Protein AF-A0A1H9E510-F1 (afdb_monomer)

Radius of gyration: 26.42 Å; Cα contacts (8 Å, |Δi|>4): 181; chains: 1; bounding box: 95×32×62 Å

Foldseek 3Di:
DVVVVVVVVVVVVVVVVVVVVVVVVVVVVVVVVVVLLVVCVVQVVVLVVCVVPPDKDKDPDWFDFPDPDPPDDDDPDDADAKDWDKTKIWIADPSATKMKIKIWIWDADADPVRHHPDADPVRHGDIDTDDIDIGDIDGLSPDDSRSVVRCVVCVVVVVVSVVVVVVVVVVVVVVVVVVVVVD

Secondary structure (DSSP, 8-state):
-HHHHHHHHHHHHHHHHHHHHHHHHHHHHHHHHHHHHHHTHHHHHHHHHHTTS---EE-SS-B--------PPPPTTSPPPPEEEEEEEEEEETTEEEEEEEEEEEEE-B-TTS-B--B-TTSPBPEEEEEEEEPPPEEGGGS-HHHHHHHHHHHHHHHHHHHHHHHHHHHHHHHHHHHHHT-

Sequence (183 aa):
MINEMLSYNAHEAQRYDIYGAIAQLEAATTNYNNKFDETNHIFLDVEKSLQKFNIEYWHPQFLSPRFPVERGAMPLYSPPQPYSIVAYQLGYCSGRLMIRKIVSDYDYERDAWGNVVYYWPNNFPCARKIKDDVENPIPVSDSAREIRVMAIENLPWFIDSIRSYVEVHTQTLNFALDSIRNR

Organism: NCBI:txid180197

pLDDT: mean 80.97, std 14.15, range [40.0, 96.75]

Structure (mmCIF, N/CA/C/O backbone):
data_AF-A0A1H9E510-F1
#
_entry.id   AF-A0A1H9E510-F1
#
loop_
_atom_site.group_PDB
_atom_site.id
_atom_site.type_symbol
_atom_site.label_atom_id
_atom_site.label_alt_id
_atom_site.label_comp_id
_atom_site.label_asym_id
_atom_site.label_entity_id
_atom_site.label_seq_id
_atom_site.pdbx_PDB_ins_code
_atom_site.Cartn_x
_atom_site.Cartn_y
_atom_site.Cartn_z
_atom_site.occupancy
_atom_site.B_iso_or_equiv
_atom_site.auth_seq_id
_atom_site.auth_comp_id
_atom_site.auth_asym_id
_atom_site.auth_atom_id
_atom_site.pdbx_PDB_model_num
ATOM 1 N N . MET A 1 1 ? 58.642 -3.871 -29.256 1.00 55.28 1 MET A N 1
ATOM 2 C CA . MET A 1 1 ? 58.790 -4.695 -28.037 1.00 55.28 1 MET A CA 1
ATOM 3 C C . MET A 1 1 ? 58.669 -3.914 -26.725 1.00 55.28 1 MET A C 1
ATOM 5 O O . MET A 1 1 ? 57.858 -4.329 -25.917 1.00 55.28 1 MET A O 1
ATOM 9 N N . ILE A 1 2 ? 59.364 -2.790 -26.480 1.00 53.44 2 ILE A N 1
ATOM 10 C CA . ILE A 1 2 ? 59.228 -2.057 -25.189 1.00 53.44 2 ILE A CA 1
ATOM 11 C C . ILE A 1 2 ? 57.859 -1.350 -25.030 1.00 53.44 2 ILE A C 1
ATOM 13 O O . ILE A 1 2 ? 57.267 -1.390 -23.956 1.00 53.44 2 ILE A O 1
ATOM 17 N N . ASN A 1 3 ? 57.303 -0.774 -26.104 1.00 54.03 3 ASN A N 1
ATOM 18 C CA . ASN A 1 3 ? 56.013 -0.063 -26.047 1.00 54.03 3 ASN A CA 1
ATOM 19 C C . ASN A 1 3 ? 54.792 -0.973 -25.806 1.00 54.03 3 ASN A C 1
ATOM 21 O O . ASN A 1 3 ? 53.821 -0.534 -25.201 1.00 54.03 3 ASN A O 1
ATOM 25 N N . GLU A 1 4 ? 54.839 -2.236 -26.235 1.00 48.66 4 GLU A N 1
ATOM 26 C CA . GLU A 1 4 ? 53.735 -3.192 -26.033 1.00 48.66 4 GLU A CA 1
ATOM 27 C C . GLU A 1 4 ? 53.694 -3.708 -24.590 1.00 48.66 4 GLU A C 1
ATOM 29 O O . GLU A 1 4 ? 52.619 -3.872 -24.025 1.00 48.66 4 GLU A O 1
ATOM 34 N N . MET A 1 5 ? 54.858 -3.877 -23.956 1.00 47.97 5 MET A N 1
ATOM 35 C CA . MET A 1 5 ? 54.965 -4.314 -22.560 1.00 47.97 5 MET A CA 1
ATOM 36 C C . MET A 1 5 ? 54.506 -3.219 -21.579 1.00 47.97 5 MET A C 1
ATOM 38 O O . MET A 1 5 ? 53.858 -3.509 -20.578 1.00 47.97 5 MET A O 1
ATOM 42 N N . LEU A 1 6 ? 54.779 -1.946 -21.894 1.00 51.31 6 LEU A N 1
ATOM 43 C CA . LEU A 1 6 ? 54.286 -0.796 -21.125 1.00 51.31 6 LEU A CA 1
ATOM 44 C C . LEU A 1 6 ? 52.771 -0.592 -21.287 1.00 51.31 6 LEU A C 1
ATOM 46 O O . LEU A 1 6 ? 52.089 -0.292 -20.309 1.00 51.31 6 LEU A O 1
ATOM 50 N N . SER A 1 7 ? 52.237 -0.796 -22.496 1.00 54.97 7 SER A N 1
ATOM 51 C CA . SER A 1 7 ? 50.791 -0.762 -22.757 1.00 54.97 7 SER A CA 1
ATOM 52 C C . SER A 1 7 ? 50.056 -1.898 -22.037 1.00 54.97 7 SER A C 1
ATOM 54 O O . SER A 1 7 ? 49.030 -1.649 -21.406 1.00 54.97 7 SER A O 1
ATOM 56 N N . TYR A 1 8 ? 50.603 -3.116 -22.058 1.00 57.72 8 TYR A N 1
ATOM 57 C CA . TYR A 1 8 ? 50.034 -4.269 -21.360 1.00 57.72 8 TYR A CA 1
ATOM 58 C C . TYR A 1 8 ? 49.969 -4.046 -19.839 1.00 57.72 8 TYR A C 1
ATOM 60 O O . TYR A 1 8 ? 48.902 -4.184 -19.245 1.00 57.72 8 TYR A O 1
ATOM 68 N N . ASN A 1 9 ? 51.063 -3.580 -19.225 1.00 57.91 9 ASN A N 1
ATOM 69 C CA . ASN A 1 9 ? 51.113 -3.299 -17.785 1.00 57.91 9 ASN A CA 1
ATOM 70 C C . ASN A 1 9 ? 50.161 -2.161 -17.359 1.00 57.91 9 ASN A C 1
ATOM 72 O O . ASN A 1 9 ? 49.602 -2.202 -16.264 1.00 57.91 9 ASN A O 1
ATOM 76 N N . ALA A 1 10 ? 49.938 -1.159 -18.218 1.00 59.47 10 ALA A N 1
ATOM 77 C CA . ALA A 1 10 ? 48.984 -0.080 -17.954 1.00 59.47 10 ALA A CA 1
ATOM 78 C C . ALA A 1 10 ? 47.519 -0.555 -18.018 1.00 59.47 10 ALA A C 1
ATOM 80 O O . ALA A 1 10 ? 46.702 -0.151 -17.189 1.00 59.47 10 ALA A O 1
ATOM 81 N N . HIS A 1 11 ? 47.189 -1.446 -18.959 1.00 57.53 11 HIS A N 1
ATOM 82 C CA . HIS A 1 11 ? 45.861 -2.062 -19.046 1.00 57.53 11 HIS A CA 1
ATOM 83 C C . HIS A 1 11 ? 45.576 -3.021 -17.884 1.00 57.53 11 HIS A C 1
ATOM 85 O O . HIS A 1 11 ? 44.437 -3.114 -17.423 1.00 57.53 11 HIS A O 1
ATOM 91 N N . GLU A 1 12 ? 46.598 -3.716 -17.389 1.00 54.94 12 GLU A N 1
ATOM 92 C CA . GLU A 1 12 ? 46.479 -4.615 -16.242 1.00 54.94 12 GLU A CA 1
ATOM 93 C C . GLU A 1 12 ? 46.276 -3.828 -14.937 1.00 54.94 12 GLU A C 1
ATOM 95 O O . GLU A 1 12 ? 45.351 -4.131 -14.184 1.00 54.94 12 GLU A O 1
ATOM 100 N N . ALA A 1 13 ? 47.029 -2.740 -14.726 1.00 60.78 13 ALA A N 1
ATOM 101 C CA . ALA A 1 13 ? 46.840 -1.827 -13.595 1.00 60.78 13 ALA A CA 1
ATOM 102 C C . ALA A 1 13 ? 45.432 -1.195 -13.570 1.00 60.78 13 ALA A C 1
ATOM 104 O O . ALA A 1 13 ? 44.759 -1.237 -12.543 1.00 60.78 13 ALA A O 1
ATOM 105 N N . GLN A 1 14 ? 44.930 -0.713 -14.716 1.00 62.38 14 GLN A N 1
ATOM 106 C CA . GLN A 1 14 ? 43.558 -0.191 -14.821 1.00 62.38 14 GLN A CA 1
ATOM 107 C C . GLN A 1 14 ? 42.491 -1.254 -14.529 1.00 62.38 14 GLN A C 1
ATOM 109 O O . GLN A 1 14 ? 41.460 -0.948 -13.932 1.00 62.38 14 GLN A O 1
ATOM 114 N N . ARG A 1 15 ? 42.716 -2.513 -14.925 1.00 56.41 15 ARG A N 1
ATOM 115 C CA . ARG A 1 15 ? 41.815 -3.621 -14.576 1.00 56.41 15 ARG A CA 1
ATOM 116 C C . ARG A 1 15 ? 41.770 -3.858 -13.068 1.00 56.41 15 ARG A C 1
ATOM 118 O O . ARG A 1 15 ? 40.676 -4.016 -12.532 1.00 56.41 15 ARG A O 1
ATOM 125 N N . TYR A 1 16 ? 42.918 -3.870 -12.392 1.00 59.97 16 TYR A N 1
ATOM 126 C CA . TYR A 1 16 ? 42.975 -4.017 -10.934 1.00 59.97 16 TYR A CA 1
ATOM 127 C C . TYR A 1 16 ? 42.279 -2.860 -10.205 1.00 59.97 16 TYR A C 1
ATOM 129 O O . TYR A 1 16 ? 41.538 -3.115 -9.255 1.00 59.97 16 TYR A O 1
ATOM 137 N N . ASP 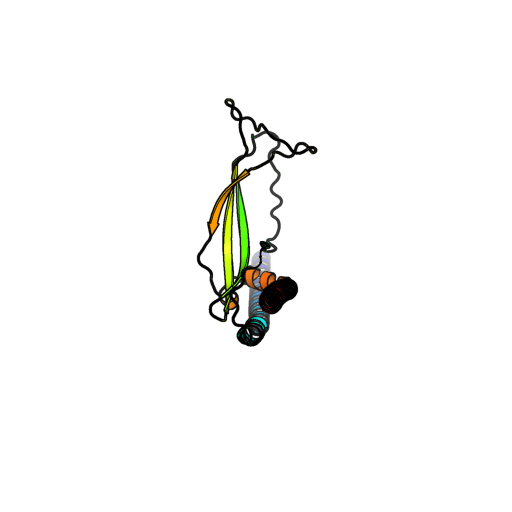A 1 17 ? 42.418 -1.628 -10.697 1.00 69.00 17 ASP A N 1
ATOM 138 C CA . ASP A 1 17 ? 41.716 -0.461 -10.148 1.00 69.00 17 ASP A CA 1
ATOM 139 C C . ASP A 1 17 ? 40.190 -0.567 -10.311 1.00 69.00 17 ASP A C 1
ATOM 141 O O . ASP A 1 17 ? 39.442 -0.247 -9.385 1.00 69.00 17 ASP A O 1
ATOM 145 N N . ILE A 1 18 ? 39.706 -1.086 -11.448 1.00 72.56 18 ILE A N 1
ATOM 146 C CA . ILE A 1 18 ? 38.271 -1.331 -11.673 1.00 72.56 18 ILE A CA 1
ATOM 147 C C . ILE A 1 18 ? 37.745 -2.406 -10.716 1.00 72.56 18 ILE A C 1
ATOM 149 O O . ILE A 1 18 ? 36.702 -2.207 -10.095 1.00 72.56 18 ILE A O 1
ATOM 153 N N . TYR A 1 19 ? 38.455 -3.525 -10.551 1.00 75.75 19 TYR A N 1
ATOM 154 C CA . TYR A 1 19 ? 38.029 -4.575 -9.619 1.00 75.75 19 TYR A CA 1
ATOM 155 C C . TYR A 1 19 ? 38.064 -4.107 -8.159 1.00 75.75 19 TYR A C 1
ATOM 157 O O . TYR A 1 19 ? 37.164 -4.445 -7.390 1.00 75.75 19 TYR A O 1
ATOM 165 N N . GLY A 1 20 ? 39.042 -3.278 -7.784 1.00 74.69 20 GLY A N 1
ATOM 166 C CA . GLY A 1 20 ? 39.088 -2.631 -6.473 1.00 74.69 20 GLY A CA 1
ATOM 167 C C . GLY A 1 20 ? 37.903 -1.688 -6.242 1.00 74.69 20 GLY A C 1
ATOM 168 O O . GLY A 1 20 ? 37.283 -1.730 -5.179 1.00 74.69 20 GLY A O 1
ATOM 169 N N . ALA A 1 21 ? 37.536 -0.888 -7.246 1.00 75.12 21 ALA A N 1
ATOM 170 C CA . ALA A 1 21 ? 36.375 -0.001 -7.184 1.00 75.12 21 ALA A CA 1
ATOM 171 C C . ALA A 1 21 ? 35.047 -0.776 -7.102 1.00 75.12 21 ALA A C 1
ATOM 173 O O . ALA A 1 21 ? 34.173 -0.406 -6.317 1.00 75.12 21 ALA A O 1
ATOM 174 N N . ILE A 1 22 ? 34.905 -1.877 -7.850 1.00 79.31 22 ILE A N 1
ATOM 175 C CA . ILE A 1 22 ? 33.734 -2.766 -7.775 1.00 79.31 22 ILE A CA 1
ATOM 176 C C . ILE A 1 22 ? 33.613 -3.364 -6.370 1.00 79.31 22 ILE A C 1
ATOM 178 O O . ILE A 1 22 ? 32.557 -3.246 -5.757 1.00 79.31 22 ILE A O 1
ATOM 182 N N . ALA A 1 23 ? 34.695 -3.911 -5.812 1.00 80.44 23 ALA A N 1
ATOM 183 C CA . ALA A 1 23 ? 34.676 -4.494 -4.470 1.00 80.44 23 ALA A CA 1
ATOM 184 C C . ALA A 1 23 ? 34.323 -3.459 -3.383 1.00 80.44 23 ALA A C 1
ATOM 186 O O . ALA A 1 23 ? 33.590 -3.761 -2.441 1.00 80.44 23 ALA A O 1
ATOM 187 N N . GLN A 1 24 ? 34.797 -2.214 -3.518 1.00 77.88 24 GLN A N 1
ATOM 188 C CA . GLN A 1 24 ? 34.416 -1.119 -2.618 1.00 77.88 24 GLN A CA 1
ATOM 189 C C . GLN A 1 24 ? 32.935 -0.745 -2.752 1.00 77.88 24 GLN A C 1
ATOM 191 O O . GLN A 1 24 ? 32.274 -0.510 -1.739 1.00 77.88 24 GLN A O 1
ATOM 196 N N . LEU A 1 25 ? 32.396 -0.720 -3.973 1.00 77.38 25 LEU A N 1
ATOM 197 C CA . LEU A 1 25 ? 30.976 -0.467 -4.223 1.00 77.38 25 LEU A CA 1
ATOM 198 C C . LEU A 1 25 ? 30.091 -1.592 -3.681 1.00 77.38 25 LEU A C 1
ATOM 200 O O . LEU A 1 25 ? 29.057 -1.316 -3.072 1.00 77.38 25 LEU A O 1
ATOM 204 N N . GLU A 1 26 ? 30.499 -2.847 -3.839 1.00 79.00 26 GLU A N 1
ATOM 205 C CA . GLU A 1 26 ? 29.804 -4.015 -3.290 1.00 79.00 26 GLU A CA 1
ATOM 206 C C . GLU A 1 26 ? 29.821 -4.008 -1.758 1.00 79.00 26 GLU A C 1
ATOM 208 O O . GLU A 1 26 ? 28.781 -4.208 -1.123 1.00 79.00 26 GLU A O 1
ATOM 213 N N . ALA A 1 27 ? 30.967 -3.698 -1.144 1.00 75.12 27 ALA A N 1
ATOM 214 C CA . ALA A 1 27 ? 31.090 -3.563 0.305 1.00 75.12 27 ALA A CA 1
ATOM 215 C C . ALA A 1 27 ? 30.244 -2.399 0.848 1.00 75.12 27 ALA A C 1
ATOM 217 O O . ALA A 1 27 ? 29.556 -2.551 1.860 1.00 75.12 27 ALA A O 1
ATOM 218 N N . ALA A 1 28 ? 30.240 -1.252 0.161 1.00 71.25 28 ALA A N 1
ATOM 219 C CA . ALA A 1 28 ? 29.395 -0.114 0.510 1.00 71.25 28 ALA A CA 1
ATOM 220 C C . ALA A 1 28 ? 27.903 -0.450 0.366 1.00 71.25 28 ALA A C 1
ATOM 222 O O . ALA A 1 28 ? 27.115 -0.115 1.248 1.00 71.25 28 ALA A O 1
ATOM 223 N N . THR A 1 29 ? 27.524 -1.167 -0.695 1.00 72.69 29 THR A N 1
ATOM 224 C CA . THR A 1 29 ? 26.148 -1.631 -0.930 1.00 72.69 29 THR A CA 1
ATOM 225 C C . THR A 1 29 ? 25.704 -2.612 0.151 1.00 72.69 29 THR A C 1
ATOM 227 O O . THR A 1 29 ? 24.614 -2.471 0.699 1.00 72.69 29 THR A O 1
ATOM 230 N N . THR A 1 30 ? 26.566 -3.559 0.521 1.00 73.94 30 THR A N 1
ATOM 231 C CA . THR A 1 30 ? 26.298 -4.543 1.581 1.00 73.94 30 THR A CA 1
ATOM 232 C C . THR A 1 30 ? 26.130 -3.861 2.938 1.00 73.94 30 THR A C 1
ATOM 234 O O . THR A 1 30 ? 25.156 -4.109 3.640 1.00 73.94 30 THR A O 1
ATOM 237 N N . ASN A 1 31 ? 27.031 -2.941 3.294 1.00 71.75 31 ASN A N 1
ATOM 238 C CA . ASN A 1 31 ? 26.952 -2.196 4.553 1.00 71.75 31 ASN A CA 1
ATOM 239 C C . ASN A 1 31 ? 25.707 -1.292 4.600 1.00 71.75 31 ASN A C 1
ATOM 241 O O . ASN A 1 31 ? 25.016 -1.218 5.615 1.00 71.75 31 ASN A O 1
ATOM 245 N N . TYR A 1 32 ? 25.370 -0.650 3.480 1.00 71.56 32 TYR A N 1
ATOM 246 C CA . TYR A 1 32 ? 24.143 0.130 3.363 1.00 71.56 32 TYR A CA 1
ATOM 247 C C . TYR A 1 32 ? 22.891 -0.745 3.523 1.00 71.56 32 TYR A C 1
ATOM 249 O O . TYR A 1 32 ? 21.982 -0.364 4.257 1.00 71.56 32 TYR A O 1
ATOM 257 N N . ASN A 1 33 ? 22.841 -1.918 2.883 1.00 68.44 33 ASN A N 1
ATOM 258 C CA . ASN A 1 33 ? 21.717 -2.847 3.012 1.00 68.44 33 ASN A CA 1
ATOM 259 C C . ASN A 1 33 ? 21.573 -3.364 4.449 1.00 68.44 33 ASN A C 1
ATOM 261 O O . ASN A 1 33 ? 20.459 -3.379 4.955 1.00 68.44 33 ASN A O 1
ATOM 265 N N . ASN A 1 34 ? 22.675 -3.664 5.144 1.00 71.69 34 ASN A N 1
ATOM 266 C CA . ASN A 1 34 ? 22.636 -4.075 6.551 1.00 71.69 34 ASN A CA 1
ATOM 267 C C . ASN A 1 34 ? 22.051 -2.976 7.457 1.00 71.69 34 ASN A C 1
ATOM 269 O O . ASN A 1 34 ? 21.179 -3.251 8.276 1.00 71.69 34 ASN A O 1
ATOM 273 N N . LYS A 1 35 ? 22.459 -1.713 7.272 1.00 68.62 35 LYS A N 1
ATOM 274 C CA . LYS A 1 35 ? 21.868 -0.567 7.995 1.00 68.62 35 LYS A CA 1
ATOM 275 C C . LYS A 1 35 ? 20.401 -0.331 7.628 1.00 68.62 35 LYS A C 1
ATOM 277 O O . LYS A 1 35 ? 19.595 0.085 8.459 1.00 68.62 35 LYS A O 1
ATOM 282 N N . PHE A 1 36 ? 20.039 -0.575 6.372 1.00 68.31 36 PHE A N 1
ATOM 283 C CA . PHE A 1 36 ? 18.646 -0.519 5.946 1.00 68.31 36 PHE A CA 1
ATOM 284 C C . PHE A 1 36 ? 17.828 -1.640 6.597 1.00 68.31 36 PHE A C 1
ATOM 286 O O . PHE A 1 36 ? 16.697 -1.412 7.016 1.00 68.31 36 PHE A O 1
ATOM 293 N N . ASP A 1 37 ? 18.410 -2.824 6.767 1.00 68.31 37 ASP A N 1
ATOM 294 C CA . ASP A 1 37 ? 17.740 -3.927 7.438 1.00 68.31 37 ASP A CA 1
ATOM 295 C C . ASP A 1 37 ? 17.566 -3.679 8.943 1.00 68.31 37 ASP A C 1
ATOM 297 O O . ASP A 1 37 ? 16.515 -4.017 9.486 1.00 68.31 37 ASP A O 1
ATOM 301 N N . GLU A 1 38 ? 18.495 -2.971 9.594 1.00 66.38 38 GLU A N 1
ATOM 302 C CA . GLU A 1 38 ? 18.282 -2.420 10.944 1.00 66.38 38 GLU A CA 1
ATOM 303 C C . GLU A 1 38 ? 17.106 -1.426 10.976 1.00 66.38 38 GLU A C 1
ATOM 305 O O . GLU A 1 38 ? 16.347 -1.372 11.943 1.00 66.38 38 GLU A O 1
ATOM 310 N N . THR A 1 39 ? 16.884 -0.679 9.891 1.00 67.75 39 THR A N 1
ATOM 311 C CA . THR A 1 39 ? 15.742 0.244 9.784 1.00 67.75 39 THR A CA 1
ATOM 312 C C . THR A 1 39 ? 14.406 -0.509 9.733 1.00 67.75 39 THR A C 1
ATOM 314 O O . THR A 1 39 ? 13.395 0.034 10.175 1.00 67.75 39 THR A O 1
ATOM 317 N N . ASN A 1 40 ? 14.374 -1.784 9.319 1.00 73.62 40 ASN A N 1
ATOM 318 C CA . ASN A 1 40 ? 13.149 -2.598 9.342 1.00 73.62 40 ASN A CA 1
ATOM 319 C C . ASN A 1 40 ? 12.606 -2.851 10.755 1.00 73.62 40 ASN A C 1
ATOM 321 O O . ASN A 1 40 ? 11.441 -3.237 10.888 1.00 73.62 40 ASN A O 1
ATOM 325 N N . HIS A 1 41 ? 13.396 -2.618 11.810 1.00 84.06 41 HIS A N 1
ATOM 326 C CA . HIS A 1 41 ? 12.889 -2.660 13.184 1.00 84.06 41 HIS A CA 1
ATOM 327 C C . HIS A 1 41 ? 11.708 -1.703 13.399 1.00 84.06 41 HIS A C 1
ATOM 329 O O . HIS A 1 41 ? 10.828 -2.008 14.204 1.00 84.06 41 HIS A O 1
ATOM 335 N N . ILE A 1 42 ? 11.607 -0.627 12.605 1.00 88.12 42 ILE A N 1
ATOM 336 C CA . ILE A 1 42 ? 10.458 0.285 12.627 1.00 88.12 42 ILE A CA 1
ATOM 337 C C . ILE A 1 42 ? 9.129 -0.439 12.385 1.00 88.12 42 ILE A C 1
ATOM 339 O O . ILE A 1 42 ? 8.127 -0.116 13.021 1.00 88.12 42 ILE A O 1
ATOM 343 N N . PHE A 1 43 ? 9.106 -1.448 11.507 1.00 91.50 43 PHE A N 1
ATOM 344 C CA . PHE A 1 43 ? 7.887 -2.195 11.221 1.00 91.50 43 PHE A CA 1
ATOM 345 C C . PHE A 1 43 ? 7.454 -3.001 12.440 1.00 91.50 43 PHE A C 1
ATOM 347 O O . PHE A 1 43 ? 6.283 -2.960 12.796 1.00 91.50 43 PHE A O 1
ATOM 354 N N . LEU A 1 44 ? 8.397 -3.649 13.128 1.00 90.56 44 LEU A N 1
ATOM 355 C CA . LEU A 1 44 ? 8.115 -4.407 14.349 1.00 90.56 44 LEU A CA 1
ATOM 356 C C . LEU A 1 44 ? 7.580 -3.505 15.468 1.00 90.56 44 LEU A C 1
ATOM 358 O O . LEU A 1 44 ? 6.664 -3.897 16.191 1.00 90.56 44 LEU A O 1
ATOM 362 N N . ASP A 1 45 ? 8.129 -2.301 15.622 1.00 90.69 45 ASP A N 1
ATOM 363 C CA . ASP A 1 45 ? 7.688 -1.354 16.652 1.00 90.69 45 ASP A CA 1
ATOM 364 C C . ASP A 1 45 ? 6.281 -0.815 16.371 1.00 90.69 45 ASP A C 1
ATOM 366 O O . ASP A 1 45 ? 5.449 -0.711 17.285 1.00 90.69 45 ASP A O 1
ATOM 370 N N . VAL A 1 46 ? 5.979 -0.535 15.100 1.00 91.06 46 VAL A N 1
ATOM 371 C CA . VAL A 1 46 ? 4.629 -0.166 14.662 1.00 91.06 46 VAL A CA 1
ATOM 372 C C . VAL A 1 46 ? 3.665 -1.334 14.853 1.00 91.06 46 VAL A C 1
ATOM 374 O O . VAL A 1 46 ? 2.607 -1.144 15.448 1.00 91.06 46 VAL A O 1
ATOM 377 N N . GLU A 1 47 ? 4.027 -2.543 14.424 1.00 93.31 47 GLU A N 1
ATOM 378 C CA . GLU A 1 47 ? 3.206 -3.748 14.580 1.00 93.31 47 GLU A CA 1
ATOM 379 C C . GLU A 1 47 ? 2.857 -3.997 16.052 1.00 93.31 47 GLU A C 1
ATOM 381 O O . GLU A 1 47 ? 1.679 -4.141 16.376 1.00 93.31 47 GLU A O 1
ATOM 386 N N . LYS A 1 48 ? 3.840 -3.957 16.963 1.00 91.94 48 LYS A N 1
ATOM 387 C CA . LYS A 1 48 ? 3.622 -4.086 18.419 1.00 91.94 48 LYS A CA 1
ATOM 388 C C . LYS A 1 48 ? 2.719 -2.992 18.984 1.00 91.94 48 LYS A C 1
ATOM 390 O O . LYS A 1 48 ? 1.938 -3.239 19.903 1.00 91.94 48 LYS A O 1
ATOM 395 N N . SER A 1 49 ? 2.846 -1.769 18.479 1.00 88.94 49 SER A N 1
ATOM 396 C CA . SER A 1 49 ? 2.014 -0.648 18.921 1.00 88.94 49 SER A CA 1
ATOM 397 C C . SER A 1 49 ? 0.572 -0.809 18.445 1.00 88.94 49 SER A C 1
ATOM 399 O O . SER A 1 49 ? -0.353 -0.602 19.230 1.00 88.94 49 SER A O 1
ATOM 401 N N . LEU A 1 50 ? 0.385 -1.238 17.195 1.00 90.00 50 LEU A N 1
ATOM 402 C CA . LEU A 1 50 ? -0.920 -1.489 16.591 1.00 90.00 50 LEU A CA 1
ATOM 403 C C . LEU A 1 50 ? -1.602 -2.741 17.147 1.00 90.00 50 LEU A C 1
ATOM 405 O O . LEU A 1 50 ? -2.819 -2.732 17.250 1.00 90.00 50 LEU A O 1
ATOM 409 N N . GLN A 1 51 ? -0.860 -3.750 17.619 1.00 89.44 51 GLN A N 1
ATOM 410 C CA . GLN A 1 51 ? -1.423 -4.952 18.265 1.00 89.44 51 GLN A CA 1
ATOM 411 C C . GLN A 1 51 ? -2.284 -4.628 19.495 1.00 89.44 51 GLN A C 1
ATOM 413 O O . GLN A 1 51 ? -3.130 -5.427 19.892 1.00 89.44 51 GLN A O 1
ATOM 418 N N . LYS A 1 52 ? -2.093 -3.451 20.105 1.00 84.94 52 LYS A N 1
ATOM 419 C CA . LYS A 1 52 ? -2.931 -2.962 21.213 1.00 84.94 52 LYS A CA 1
ATOM 420 C C . LYS A 1 52 ? -4.347 -2.595 20.763 1.00 84.94 52 LYS A C 1
ATOM 422 O O . LYS A 1 52 ? -5.247 -2.510 21.594 1.00 84.94 52 LYS A O 1
ATOM 427 N N . PHE A 1 53 ? -4.536 -2.362 19.469 1.00 78.31 53 PHE A N 1
ATOM 428 C CA . PHE A 1 53 ? -5.799 -2.024 18.840 1.00 78.31 53 PHE A CA 1
ATOM 429 C C . PHE A 1 53 ? -6.266 -3.251 18.050 1.00 78.31 53 PHE A C 1
ATOM 431 O O . PHE A 1 53 ? -5.585 -3.709 17.138 1.00 78.31 53 PHE A O 1
ATOM 438 N N . ASN A 1 54 ? -7.425 -3.814 18.396 1.00 81.81 54 ASN A N 1
ATOM 439 C CA . ASN A 1 54 ? -8.007 -4.932 17.649 1.00 81.81 54 ASN A CA 1
ATOM 440 C C . ASN A 1 54 ? -8.598 -4.430 16.320 1.00 81.81 54 ASN A C 1
ATOM 442 O O . ASN A 1 54 ? -9.812 -4.264 16.200 1.00 81.81 54 ASN A O 1
ATOM 446 N N . ILE A 1 55 ? -7.730 -4.095 15.366 1.00 87.12 55 ILE A N 1
ATOM 447 C CA . ILE A 1 55 ? -8.099 -3.484 14.090 1.00 87.12 55 ILE A CA 1
ATOM 448 C C . ILE A 1 55 ? -7.498 -4.254 12.920 1.00 87.12 55 ILE A C 1
ATOM 450 O O . ILE A 1 55 ? -6.355 -4.705 12.965 1.00 87.12 55 ILE A O 1
ATOM 454 N N . GLU A 1 56 ? -8.263 -4.317 11.838 1.00 92.25 56 GLU A N 1
ATOM 455 C CA . GLU A 1 56 ? -7.753 -4.622 10.509 1.00 92.25 56 GLU A CA 1
ATOM 456 C C . GLU A 1 56 ? -8.052 -3.429 9.612 1.00 92.25 56 GLU A C 1
ATOM 458 O O . GLU A 1 56 ? -9.185 -2.944 9.565 1.00 92.25 56 GLU A O 1
ATOM 463 N N . TYR A 1 57 ? -7.028 -2.911 8.942 1.00 93.69 57 TYR A N 1
ATOM 464 C CA . TYR A 1 57 ? -7.146 -1.664 8.201 1.00 93.69 57 TYR A CA 1
ATOM 465 C C . TYR A 1 57 ? -6.290 -1.677 6.943 1.00 93.69 57 TYR A C 1
ATOM 467 O O . TYR A 1 57 ? -5.100 -1.974 6.994 1.00 93.69 57 TYR A O 1
ATOM 475 N N . TRP A 1 58 ? -6.882 -1.289 5.818 1.00 94.50 58 TRP A N 1
ATOM 476 C CA . TRP A 1 58 ? -6.171 -1.042 4.568 1.00 94.50 58 TRP A CA 1
ATOM 477 C C . TRP A 1 58 ? -6.239 0.443 4.250 1.00 94.50 58 TRP A C 1
ATOM 479 O O . TRP A 1 58 ? -7.325 1.021 4.213 1.00 94.50 58 TRP A O 1
ATOM 489 N N . HIS A 1 59 ? -5.086 1.061 3.998 1.00 93.31 59 HIS A N 1
ATOM 490 C CA . HIS A 1 59 ? -5.031 2.473 3.656 1.00 93.31 59 HIS A CA 1
ATOM 491 C C . HIS A 1 59 ? -5.820 2.715 2.363 1.00 93.31 59 HIS A C 1
ATOM 493 O O . HIS A 1 59 ? -5.546 2.049 1.363 1.00 93.31 59 HIS A O 1
ATOM 499 N N . PRO A 1 60 ? -6.768 3.667 2.317 1.00 88.56 60 PRO A N 1
ATOM 500 C CA . PRO A 1 60 ? -7.518 3.946 1.092 1.00 88.56 60 PRO A CA 1
ATOM 501 C C . PRO A 1 60 ? -6.660 4.467 -0.067 1.00 88.56 60 PRO A C 1
ATOM 503 O O . PRO A 1 60 ? -7.092 4.388 -1.212 1.00 88.56 60 PRO A O 1
ATOM 506 N N . GLN A 1 61 ? -5.478 5.024 0.210 1.00 87.69 61 GLN A N 1
ATOM 507 C CA . GLN A 1 61 ? -4.647 5.652 -0.811 1.00 87.69 61 GLN A CA 1
ATOM 508 C C . GLN A 1 61 ? -3.597 4.672 -1.328 1.00 87.69 61 GLN A C 1
ATOM 510 O O . GLN A 1 61 ? -2.910 4.008 -0.550 1.00 87.69 61 GLN A O 1
ATOM 515 N N . PHE A 1 62 ? -3.489 4.584 -2.653 1.00 90.88 62 PHE A N 1
ATOM 516 C CA . PHE A 1 62 ? -2.473 3.767 -3.297 1.00 90.88 62 PHE A CA 1
ATOM 517 C C . PHE A 1 62 ? -1.122 4.477 -3.291 1.00 90.88 62 PHE A C 1
ATOM 519 O O . PHE A 1 62 ? -1.025 5.687 -3.484 1.00 90.88 62 PHE A O 1
ATOM 526 N N . LEU A 1 63 ? -0.075 3.690 -3.093 1.00 91.31 63 LEU A N 1
ATOM 527 C CA . LEU A 1 63 ? 1.311 4.113 -3.038 1.00 91.31 63 LEU A CA 1
ATOM 528 C C . LEU A 1 63 ? 2.028 3.655 -4.311 1.00 91.31 63 LEU A C 1
ATOM 530 O O . LEU A 1 63 ? 1.691 2.626 -4.898 1.00 91.31 63 LEU A O 1
ATOM 534 N N . SER A 1 64 ? 3.022 4.413 -4.758 1.00 87.25 64 SER A N 1
ATOM 535 C CA . SER A 1 64 ? 3.855 4.058 -5.910 1.00 87.25 64 SER A CA 1
ATOM 536 C C . SER A 1 64 ? 5.328 4.204 -5.535 1.00 87.25 64 SER A C 1
ATOM 538 O O . SER A 1 64 ? 5.700 5.257 -5.006 1.00 87.25 64 SER A O 1
ATOM 540 N N . PRO A 1 65 ? 6.179 3.191 -5.782 1.00 80.75 65 PRO A N 1
ATOM 541 C CA . PRO A 1 65 ? 7.594 3.297 -5.477 1.00 80.75 65 PRO A CA 1
ATOM 542 C C . PRO A 1 65 ? 8.218 4.357 -6.376 1.00 80.75 65 PRO A C 1
ATOM 544 O O . PRO A 1 65 ? 7.833 4.516 -7.538 1.00 80.75 65 PRO A O 1
ATOM 547 N N . ARG A 1 66 ? 9.228 5.059 -5.864 1.00 72.19 66 ARG A N 1
ATOM 548 C CA . ARG A 1 66 ? 10.053 5.938 -6.693 1.00 72.19 66 ARG A CA 1
ATOM 549 C C . ARG A 1 66 ? 10.963 5.077 -7.564 1.00 72.19 66 ARG A C 1
ATOM 551 O O . ARG A 1 66 ? 12.088 4.778 -7.179 1.00 72.19 66 ARG A O 1
ATOM 558 N N . PHE A 1 67 ? 10.477 4.673 -8.729 1.00 64.12 67 PHE A N 1
ATOM 559 C CA . PHE A 1 67 ? 11.348 4.134 -9.766 1.00 64.12 67 PHE A CA 1
ATOM 560 C C . PHE A 1 67 ? 12.047 5.291 -10.493 1.00 64.12 67 PHE A C 1
ATOM 562 O O . PHE A 1 67 ? 11.432 6.349 -10.676 1.00 64.12 67 PHE A O 1
ATOM 569 N N . PRO A 1 68 ? 13.320 5.139 -10.901 1.00 52.00 68 PRO A N 1
ATOM 570 C CA . PRO A 1 68 ? 13.939 6.095 -11.806 1.00 52.00 68 PRO A CA 1
ATOM 571 C C . PRO A 1 68 ? 13.061 6.198 -13.056 1.00 52.00 68 PRO A C 1
ATOM 573 O O . PRO A 1 68 ? 12.786 5.202 -13.719 1.00 52.00 68 PRO A O 1
ATOM 576 N N . VAL A 1 69 ? 12.552 7.401 -13.326 1.00 48.88 69 VAL A N 1
ATOM 577 C CA . VAL A 1 69 ? 11.656 7.642 -14.457 1.00 48.88 69 VAL A CA 1
ATOM 578 C C . VAL A 1 69 ? 12.454 7.437 -15.740 1.00 48.88 69 VAL A C 1
ATOM 580 O O . VAL A 1 69 ? 13.236 8.307 -16.128 1.00 48.88 69 VAL A O 1
ATOM 583 N N . GLU A 1 70 ? 12.239 6.317 -16.424 1.00 49.34 70 GLU A N 1
ATOM 584 C CA . GLU A 1 70 ? 12.605 6.217 -17.831 1.00 49.34 70 GLU A CA 1
ATOM 585 C C . GLU A 1 70 ? 11.689 7.168 -18.602 1.00 49.34 70 GLU A C 1
ATOM 587 O O . GLU A 1 70 ? 10.489 6.939 -18.761 1.00 49.34 70 GLU A O 1
ATOM 592 N N . ARG A 1 71 ? 12.241 8.304 -19.039 1.00 40.00 71 ARG A N 1
ATOM 593 C CA . ARG A 1 71 ? 11.535 9.239 -19.916 1.00 40.00 71 ARG A CA 1
ATOM 594 C C . ARG A 1 71 ? 11.446 8.629 -21.313 1.00 40.00 71 ARG A C 1
ATOM 596 O O . ARG A 1 71 ? 12.210 8.992 -22.203 1.00 40.00 71 ARG A O 1
ATOM 603 N N . GLY A 1 72 ? 10.514 7.703 -21.502 1.00 49.56 72 GLY A N 1
ATOM 604 C CA . GLY A 1 72 ? 10.074 7.302 -22.831 1.00 49.56 72 GLY A CA 1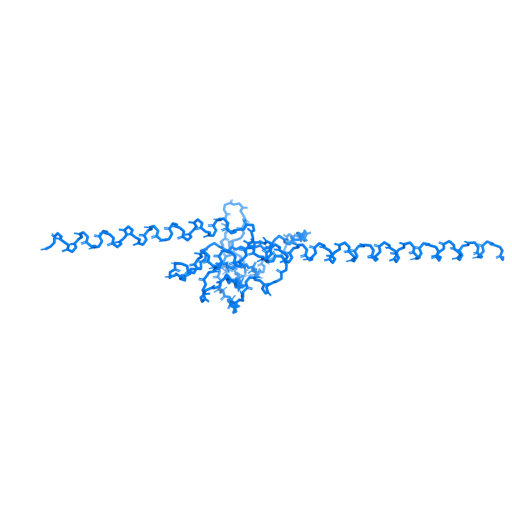
ATOM 605 C C . GLY A 1 72 ? 9.353 8.473 -23.498 1.00 49.56 72 GLY A C 1
ATOM 606 O O . GLY A 1 72 ? 8.423 9.043 -22.928 1.00 49.56 72 GLY A O 1
ATOM 607 N N . ALA A 1 73 ? 9.789 8.867 -24.694 1.00 44.28 73 ALA A N 1
ATOM 608 C CA . ALA A 1 73 ? 9.050 9.824 -25.507 1.00 44.28 73 ALA A CA 1
ATOM 609 C C . ALA A 1 73 ? 7.711 9.191 -25.923 1.00 44.28 73 ALA A C 1
ATOM 611 O O . ALA A 1 73 ? 7.702 8.114 -26.518 1.00 44.28 73 ALA A O 1
ATOM 612 N N . MET A 1 74 ? 6.583 9.841 -25.620 1.00 48.88 74 MET A N 1
ATOM 613 C CA . MET A 1 74 ? 5.291 9.382 -26.135 1.00 48.88 74 MET A CA 1
ATOM 614 C C . MET A 1 74 ? 5.255 9.593 -27.659 1.00 48.88 74 MET A C 1
ATOM 616 O O . MET A 1 74 ? 5.494 10.716 -28.114 1.00 48.88 74 MET A O 1
ATOM 620 N N . PRO A 1 75 ? 4.963 8.562 -28.469 1.00 45.34 75 PRO A N 1
ATOM 621 C CA . PRO A 1 75 ? 4.792 8.742 -29.903 1.00 45.34 75 PRO A CA 1
ATOM 622 C C . PRO A 1 75 ? 3.542 9.592 -30.181 1.00 45.34 75 PRO A C 1
ATOM 624 O O . PRO A 1 75 ? 2.444 9.282 -29.732 1.00 45.34 75 PRO A O 1
ATOM 627 N N . LEU A 1 76 ? 3.719 10.669 -30.950 1.00 50.84 76 LEU A N 1
ATOM 628 C CA . LEU A 1 76 ? 2.717 11.715 -31.204 1.00 50.84 76 LEU A CA 1
ATOM 629 C C . LEU A 1 76 ? 1.530 11.306 -32.105 1.00 50.84 76 LEU A C 1
ATOM 631 O O . LEU A 1 76 ? 0.639 12.123 -32.307 1.00 50.84 76 LEU A O 1
ATOM 635 N N . TYR A 1 77 ? 1.507 10.093 -32.672 1.00 53.00 77 TYR A N 1
ATOM 636 C CA . TYR A 1 77 ? 0.609 9.765 -33.796 1.00 53.00 77 TYR A CA 1
ATOM 637 C C . TYR A 1 77 ? -0.086 8.396 -33.736 1.00 53.00 77 TYR A C 1
ATOM 639 O O . TYR A 1 77 ? -0.650 7.950 -34.731 1.00 53.00 77 TYR A O 1
ATOM 647 N N . SER A 1 78 ? -0.083 7.710 -32.594 1.00 60.44 78 SER A N 1
ATOM 648 C CA . SER A 1 78 ? -0.838 6.458 -32.433 1.00 60.44 78 SER A CA 1
ATOM 649 C C . SER A 1 78 ? -2.014 6.667 -31.482 1.00 60.44 78 SER A C 1
ATOM 651 O O . SER A 1 78 ? -1.836 7.347 -30.469 1.00 60.44 78 SER A O 1
ATOM 653 N N . PRO A 1 79 ? -3.204 6.093 -31.764 1.00 66.06 79 PRO A N 1
ATOM 654 C CA . PRO A 1 79 ? -4.285 6.088 -30.793 1.00 66.06 79 PRO A CA 1
ATOM 655 C C . PRO A 1 79 ? -3.748 5.486 -29.493 1.00 66.06 79 PRO A C 1
ATOM 657 O O . PRO A 1 79 ? -3.093 4.434 -29.551 1.00 66.06 79 PRO A O 1
ATOM 660 N N . PRO A 1 80 ? -3.991 6.129 -28.341 1.00 76.56 80 PRO A N 1
ATOM 661 C CA . PRO A 1 80 ? -3.458 5.645 -27.082 1.00 76.56 80 PRO A CA 1
ATOM 662 C C . PRO A 1 80 ? -3.993 4.230 -26.844 1.00 76.56 80 PRO A C 1
ATOM 664 O O . PRO A 1 80 ? -5.172 3.952 -27.072 1.00 76.56 80 PRO A O 1
ATOM 667 N N . GLN A 1 81 ? -3.099 3.311 -26.497 1.00 81.88 81 GLN A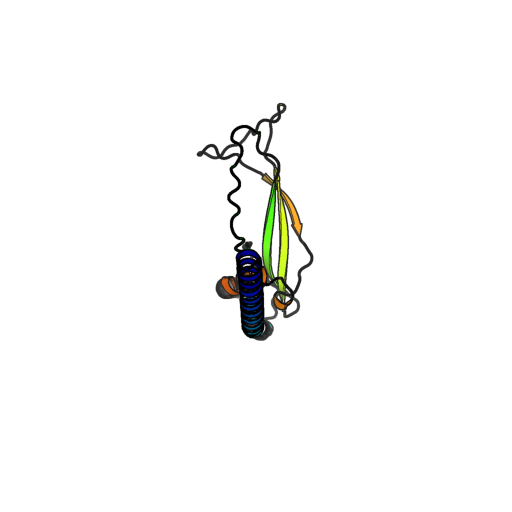 N 1
ATOM 668 C CA . GLN A 1 81 ? -3.419 1.901 -26.274 1.00 81.88 81 GLN A CA 1
ATOM 669 C C . GLN A 1 81 ? -3.868 1.688 -24.825 1.00 81.88 81 GLN A C 1
ATOM 671 O O . GLN A 1 81 ? -3.474 2.482 -23.967 1.00 81.88 81 GLN A O 1
ATOM 676 N N . PRO A 1 82 ? -4.649 0.631 -24.532 1.00 85.75 82 PRO A N 1
ATOM 677 C CA . PRO A 1 82 ? -4.885 0.219 -23.154 1.00 85.75 82 PRO A CA 1
ATOM 678 C C . PRO A 1 82 ? -3.561 0.108 -22.395 1.00 85.75 82 PRO A C 1
ATOM 680 O O . PRO A 1 82 ? -2.542 -0.302 -22.961 1.00 85.75 82 PRO A O 1
ATOM 683 N N . TYR A 1 83 ? -3.568 0.483 -21.124 1.00 84.94 83 TYR A N 1
ATOM 684 C CA . TYR A 1 83 ? -2.367 0.483 -20.298 1.00 84.94 83 TYR A CA 1
ATOM 685 C C . TYR A 1 83 ? -2.673 -0.019 -18.891 1.00 84.94 83 TYR A C 1
ATOM 687 O O . TYR A 1 83 ? -3.799 0.082 -18.407 1.00 84.94 83 TYR A O 1
ATOM 695 N N . SER A 1 84 ? -1.641 -0.519 -18.220 1.00 88.25 84 SER A N 1
ATOM 696 C CA . SER A 1 84 ? -1.719 -0.979 -16.836 1.00 88.25 84 SER A CA 1
ATOM 697 C C . SER A 1 84 ? -0.890 -0.066 -15.942 1.00 88.25 84 SER A C 1
ATOM 699 O O . SER A 1 84 ? 0.226 0.319 -16.296 1.00 88.25 84 SER A O 1
ATOM 701 N N . ILE A 1 85 ? -1.418 0.267 -14.770 1.00 87.50 85 ILE A N 1
ATOM 702 C CA . ILE A 1 85 ? -0.679 0.951 -13.709 1.00 87.50 85 ILE A CA 1
ATOM 703 C C . ILE A 1 85 ? -0.447 -0.040 -12.578 1.00 87.50 85 ILE A C 1
ATOM 705 O O . ILE A 1 85 ? -1.373 -0.711 -12.132 1.00 87.50 85 ILE A O 1
ATOM 709 N N . VAL A 1 86 ? 0.790 -0.098 -12.092 1.00 90.00 86 VAL A N 1
ATOM 710 C CA . VAL A 1 86 ? 1.128 -0.823 -10.868 1.00 90.00 86 VAL A CA 1
ATOM 711 C C . VAL A 1 86 ? 1.135 0.158 -9.707 1.00 90.00 86 VAL A C 1
ATOM 713 O O . VAL A 1 86 ? 1.895 1.126 -9.712 1.00 90.00 86 VAL A O 1
ATOM 716 N N . ALA A 1 87 ? 0.330 -0.126 -8.695 1.00 93.00 87 ALA A N 1
ATOM 717 C CA . ALA A 1 87 ? 0.353 0.568 -7.422 1.00 93.00 87 ALA A CA 1
ATOM 718 C C . ALA A 1 87 ? 0.384 -0.438 -6.267 1.00 93.00 87 ALA A C 1
ATOM 720 O O . ALA A 1 87 ? 0.240 -1.645 -6.457 1.00 93.00 87 ALA A O 1
ATOM 721 N N . TYR A 1 88 ? 0.597 0.054 -5.056 1.00 95.06 88 TYR A N 1
ATOM 722 C CA . TYR A 1 88 ? 0.656 -0.758 -3.849 1.00 95.06 88 TYR A CA 1
ATOM 723 C C . TYR A 1 88 ? -0.293 -0.205 -2.803 1.00 95.06 88 TYR A C 1
ATOM 725 O O . TYR A 1 88 ? -0.531 0.998 -2.736 1.00 95.06 88 TYR A O 1
ATOM 733 N N . GLN A 1 89 ? -0.815 -1.072 -1.950 1.00 95.94 89 GLN A N 1
ATOM 734 C CA . GLN A 1 89 ? -1.655 -0.662 -0.836 1.00 95.94 89 GLN A CA 1
ATOM 735 C C . GLN A 1 89 ? -1.058 -1.169 0.466 1.00 95.94 89 GLN A C 1
ATOM 737 O O . GLN A 1 89 ? -0.790 -2.363 0.597 1.00 95.94 89 GLN A O 1
ATOM 742 N N . LEU A 1 90 ? -0.850 -0.251 1.410 1.00 96.75 90 LEU A N 1
ATOM 743 C CA . LEU A 1 90 ? -0.376 -0.552 2.756 1.00 96.75 90 LEU A CA 1
ATOM 744 C C . LEU A 1 90 ? -1.564 -0.898 3.658 1.00 96.75 90 LEU A C 1
ATOM 746 O O . LEU A 1 90 ? -2.618 -0.263 3.581 1.00 96.75 90 LEU A O 1
ATOM 750 N N . GLY A 1 91 ? -1.392 -1.884 4.525 1.00 96.38 91 GLY A N 1
ATOM 751 C CA . GLY A 1 91 ? -2.399 -2.276 5.496 1.00 96.38 91 GLY A CA 1
ATOM 752 C C . GLY A 1 91 ? -1.809 -2.890 6.753 1.00 96.38 91 GLY A C 1
ATOM 753 O O . GLY A 1 91 ? -0.613 -3.154 6.853 1.00 96.38 91 GLY A O 1
ATOM 754 N N . TYR A 1 92 ? -2.686 -3.116 7.719 1.00 96.12 92 TYR A N 1
ATOM 755 C CA . TYR A 1 92 ? -2.426 -3.828 8.954 1.00 96.12 92 TYR A CA 1
ATOM 756 C C . TYR A 1 92 ? -3.486 -4.919 9.109 1.00 96.12 92 TYR A C 1
ATOM 758 O O . TYR A 1 92 ? -4.680 -4.620 9.161 1.00 96.12 92 TYR A O 1
ATOM 766 N N . CYS A 1 93 ? -3.060 -6.179 9.116 1.00 93.00 93 CYS A N 1
ATOM 767 C CA . CYS A 1 93 ? -3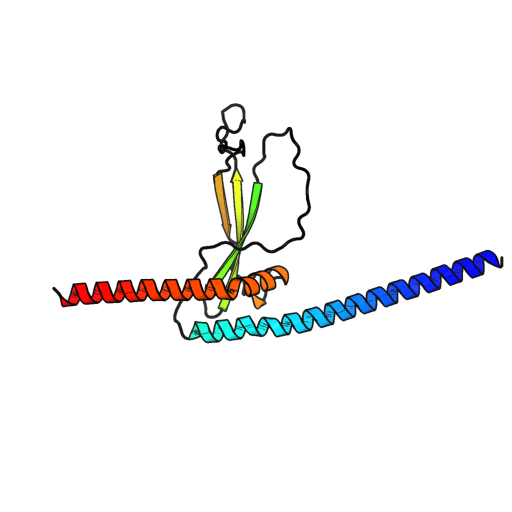.940 -7.347 9.184 1.00 93.00 93 CYS A CA 1
ATOM 768 C C . CYS A 1 93 ? -3.193 -8.498 9.855 1.00 93.00 93 CYS A C 1
ATOM 770 O O . CYS A 1 93 ? -1.974 -8.619 9.706 1.00 93.00 93 CYS A O 1
ATOM 772 N N . SER A 1 94 ? -3.906 -9.337 10.614 1.00 89.19 94 SER A N 1
ATOM 773 C CA . SER A 1 94 ? -3.308 -10.490 11.309 1.00 89.19 94 SER A CA 1
ATOM 774 C C . SER A 1 94 ? -2.080 -10.130 12.169 1.00 89.19 94 SER A C 1
ATOM 776 O O . SER A 1 94 ? -1.117 -10.889 12.259 1.00 89.19 94 SER A O 1
ATOM 778 N N . GLY A 1 95 ? -2.091 -8.943 12.786 1.00 90.12 95 GLY A N 1
ATOM 779 C CA . GLY A 1 95 ? -1.017 -8.474 13.665 1.00 90.12 95 GLY A CA 1
ATOM 780 C C . GLY A 1 95 ? 0.241 -7.962 12.956 1.00 90.12 95 GLY A C 1
ATOM 781 O O . GLY A 1 95 ? 1.221 -7.663 13.644 1.00 90.12 95 GLY A O 1
ATOM 782 N N . ARG A 1 96 ? 0.225 -7.859 11.620 1.00 93.62 96 ARG A N 1
ATOM 783 C CA . ARG A 1 96 ? 1.380 -7.496 10.789 1.00 93.62 96 ARG A CA 1
ATOM 784 C C . ARG A 1 96 ? 1.096 -6.324 9.858 1.00 93.62 96 ARG A C 1
ATOM 786 O O . ARG A 1 96 ? -0.033 -6.141 9.401 1.00 93.62 96 ARG A O 1
ATOM 793 N N . LEU A 1 97 ? 2.136 -5.552 9.547 1.00 95.38 97 LEU A N 1
ATOM 794 C CA . LEU A 1 97 ? 2.110 -4.589 8.452 1.00 95.38 97 LEU A CA 1
ATOM 795 C C . LEU A 1 97 ? 2.236 -5.351 7.137 1.00 95.38 97 LEU A C 1
ATOM 797 O O . LEU A 1 97 ? 3.234 -6.027 6.878 1.00 95.38 97 LEU A O 1
ATOM 801 N N . MET A 1 98 ? 1.214 -5.220 6.306 1.00 96.56 98 MET A N 1
ATOM 802 C CA . MET A 1 98 ? 1.061 -5.942 5.054 1.00 96.56 98 MET A CA 1
ATOM 803 C C . MET A 1 98 ? 1.055 -4.963 3.887 1.00 96.56 98 MET A C 1
ATOM 805 O O . MET A 1 98 ? 0.572 -3.836 3.994 1.00 96.56 98 MET A O 1
ATOM 809 N N . ILE A 1 99 ? 1.550 -5.411 2.745 1.00 96.44 99 ILE A N 1
ATOM 810 C CA . ILE A 1 99 ? 1.470 -4.692 1.484 1.00 96.44 99 ILE A CA 1
ATOM 811 C C . ILE A 1 99 ? 0.971 -5.631 0.402 1.00 96.44 99 ILE A C 1
ATOM 813 O O . ILE A 1 99 ? 1.345 -6.801 0.350 1.00 96.44 99 ILE A O 1
ATOM 817 N N . ARG A 1 100 ? 0.106 -5.118 -0.466 1.00 95.88 100 ARG A N 1
ATOM 818 C CA . ARG A 1 100 ? -0.351 -5.834 -1.657 1.00 95.88 100 ARG A CA 1
ATOM 819 C C . ARG A 1 100 ? -0.121 -4.991 -2.892 1.00 95.88 100 ARG A C 1
ATOM 821 O O . ARG A 1 100 ? -0.292 -3.771 -2.849 1.00 95.88 100 ARG A O 1
ATOM 828 N N . LYS A 1 101 ? 0.270 -5.649 -3.975 1.00 95.50 101 LYS A N 1
ATOM 829 C CA . LYS A 1 101 ? 0.399 -5.036 -5.290 1.00 95.50 101 LYS A CA 1
ATOM 830 C C . LYS A 1 101 ? -0.955 -5.060 -5.988 1.00 95.50 101 LYS A C 1
ATOM 832 O O . LYS A 1 101 ? -1.701 -6.029 -5.881 1.00 95.50 101 LYS A O 1
ATOM 837 N N . ILE A 1 102 ? -1.266 -3.971 -6.671 1.00 94.44 102 ILE A N 1
ATOM 838 C CA . ILE A 1 102 ? -2.501 -3.776 -7.416 1.00 94.44 102 ILE A CA 1
ATOM 839 C C . ILE A 1 102 ? -2.104 -3.373 -8.826 1.00 94.44 102 ILE A C 1
ATOM 841 O O . ILE A 1 102 ? -1.435 -2.357 -9.025 1.00 94.44 102 ILE A O 1
ATOM 845 N N . VAL A 1 103 ? -2.489 -4.193 -9.794 1.00 94.19 103 VAL A N 1
ATOM 846 C CA . VAL A 1 103 ? -2.327 -3.899 -11.214 1.00 94.19 103 VAL A CA 1
ATOM 847 C C . VAL A 1 103 ? -3.687 -3.470 -11.744 1.00 94.19 103 VAL A C 1
ATOM 849 O O . VAL A 1 103 ? -4.608 -4.276 -11.853 1.00 94.19 103 VAL A O 1
ATOM 852 N N . SER A 1 104 ? -3.821 -2.177 -12.015 1.00 91.44 104 SER A N 1
ATOM 853 C CA . SER A 1 104 ? -5.051 -1.576 -12.520 1.00 91.44 104 SER A CA 1
ATOM 854 C C . SER A 1 104 ? -4.955 -1.410 -14.028 1.00 91.44 104 SER A C 1
ATOM 856 O O . SER A 1 104 ? -4.100 -0.667 -14.516 1.00 91.44 104 SER A O 1
ATOM 858 N N . ASP A 1 105 ? -5.854 -2.062 -14.756 1.00 91.88 105 ASP A N 1
ATOM 859 C CA . ASP A 1 105 ? -5.936 -1.961 -16.211 1.00 91.88 105 ASP A CA 1
ATOM 860 C C . ASP A 1 105 ? -6.907 -0.854 -16.611 1.00 91.88 105 ASP A C 1
ATOM 862 O O . ASP A 1 105 ? -8.030 -0.764 -16.099 1.00 91.88 105 ASP A O 1
ATOM 866 N N . TYR A 1 106 ? -6.481 -0.031 -17.560 1.00 89.69 106 TYR A N 1
ATOM 867 C CA . TYR A 1 106 ? -7.227 1.095 -18.094 1.00 89.69 106 TYR A CA 1
ATOM 868 C C . TYR A 1 106 ? -7.384 0.960 -19.602 1.00 89.69 106 TYR A C 1
ATOM 870 O O . TYR A 1 106 ? -6.445 0.598 -20.312 1.00 89.69 106 TYR A O 1
ATOM 878 N N . ASP A 1 107 ? -8.565 1.318 -20.091 1.00 89.69 107 ASP A N 1
ATOM 879 C CA . ASP A 1 107 ? -8.819 1.470 -21.520 1.00 89.69 107 ASP A CA 1
ATOM 880 C C . ASP A 1 107 ? -9.573 2.769 -21.782 1.00 89.69 107 ASP A C 1
ATOM 882 O O . ASP A 1 107 ? -10.247 3.330 -20.915 1.00 89.69 107 ASP A O 1
ATOM 886 N N . TYR A 1 108 ? -9.434 3.259 -22.997 1.00 87.75 108 TYR A N 1
ATOM 887 C CA . TYR A 1 108 ? -10.113 4.438 -23.483 1.00 87.75 108 TYR A CA 1
ATOM 888 C C . TYR A 1 108 ? -11.475 4.041 -24.032 1.00 87.75 108 TYR A C 1
ATOM 890 O O . TYR A 1 108 ? -11.621 3.019 -24.701 1.00 87.75 108 TYR A O 1
ATOM 898 N N . GLU A 1 109 ? -12.481 4.867 -23.779 1.00 85.00 109 GLU A N 1
ATOM 899 C CA . GLU A 1 109 ? -13.777 4.688 -24.420 1.00 85.00 109 GLU A CA 1
ATOM 900 C C . GLU A 1 109 ? -13.679 5.097 -25.891 1.00 85.00 109 GLU A C 1
ATOM 902 O 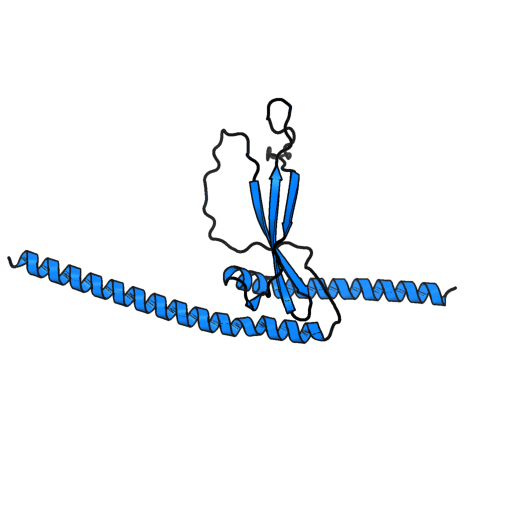O . GLU A 1 109 ? -13.196 6.192 -26.201 1.00 85.00 109 GLU A O 1
ATOM 907 N N . ARG A 1 110 ? -14.098 4.197 -26.787 1.00 86.38 110 ARG A N 1
ATOM 908 C CA . ARG A 1 110 ? -13.900 4.327 -28.233 1.00 86.38 110 ARG A CA 1
ATOM 909 C C . ARG A 1 110 ? -15.209 4.306 -29.005 1.00 86.38 110 ARG A C 1
ATOM 911 O O . ARG A 1 110 ? -16.154 3.621 -28.620 1.00 86.38 110 ARG A O 1
ATOM 918 N N . ASP A 1 111 ? -15.231 5.032 -30.116 1.00 85.25 111 ASP A N 1
ATOM 919 C CA . ASP A 1 111 ? -16.304 4.952 -31.102 1.00 85.25 111 ASP A CA 1
ATOM 920 C C . ASP A 1 111 ? -16.187 3.675 -31.962 1.00 85.25 111 ASP A C 1
ATOM 922 O O . ASP A 1 111 ? -15.259 2.874 -31.825 1.00 85.25 111 ASP A O 1
ATOM 926 N N . ALA A 1 112 ? -17.131 3.492 -32.891 1.00 86.38 112 ALA A N 1
ATOM 927 C CA . ALA A 1 112 ? -17.143 2.361 -33.823 1.00 86.38 112 ALA A CA 1
ATOM 928 C C . ALA A 1 112 ? -15.945 2.336 -34.797 1.00 86.38 112 ALA A C 1
ATOM 930 O O . ALA A 1 112 ? -15.718 1.325 -35.463 1.00 86.38 112 ALA A O 1
ATOM 931 N N . TRP A 1 113 ? -15.186 3.430 -3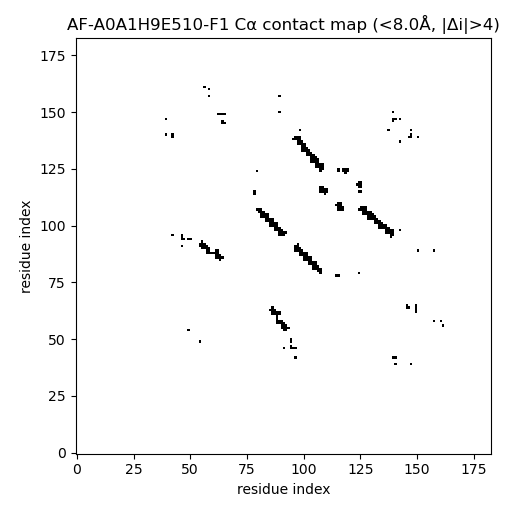4.887 1.00 83.25 113 TRP A N 1
ATOM 932 C CA . TRP A 1 113 ? -14.002 3.579 -35.733 1.00 83.25 113 TRP A CA 1
ATOM 933 C C . TRP A 1 113 ? -12.690 3.488 -34.931 1.00 83.25 113 TRP A C 1
ATOM 935 O O . TRP A 1 113 ? -11.613 3.592 -35.515 1.00 83.25 113 TRP A O 1
ATOM 945 N N . GLY A 1 114 ? -12.760 3.250 -33.615 1.00 77.31 114 GLY A N 1
ATOM 946 C CA . GLY A 1 114 ? -11.609 3.071 -32.727 1.00 77.31 114 GLY A CA 1
ATOM 947 C C . GLY A 1 114 ? -11.008 4.364 -32.161 1.00 77.31 114 GLY A C 1
ATOM 948 O O . GLY A 1 114 ? -9.983 4.293 -31.467 1.00 77.31 114 GLY A O 1
ATOM 949 N N . ASN A 1 115 ? -11.622 5.526 -32.412 1.00 82.69 115 ASN A N 1
ATOM 950 C CA . ASN A 1 115 ? -11.169 6.813 -31.879 1.00 82.69 115 ASN A CA 1
ATOM 951 C C . ASN A 1 115 ? -11.647 7.001 -30.442 1.00 82.69 115 ASN A C 1
ATOM 953 O O . ASN A 1 115 ? -12.757 6.603 -30.102 1.00 82.69 115 ASN A O 1
ATOM 957 N N . VAL A 1 116 ? -10.831 7.652 -29.610 1.00 82.69 116 VAL A N 1
ATOM 958 C CA . VAL A 1 116 ? -11.224 7.996 -28.237 1.00 82.69 116 VAL A CA 1
ATOM 959 C C . VAL A 1 116 ? -12.350 9.030 -28.272 1.00 82.69 116 VAL A C 1
ATOM 961 O O . VAL A 1 116 ? -12.248 10.030 -28.978 1.00 82.69 116 VAL A O 1
ATOM 964 N N . VAL A 1 117 ? -13.416 8.797 -27.507 1.00 85.19 117 VAL A N 1
ATOM 965 C CA . VAL A 1 117 ? -14.626 9.645 -27.522 1.00 85.19 117 VAL A CA 1
ATOM 966 C C . VAL A 1 117 ? -14.578 10.738 -26.451 1.00 85.19 117 VAL A C 1
ATOM 968 O O . VAL A 1 117 ? -15.208 11.783 -26.597 1.00 85.19 117 VAL A O 1
ATOM 971 N N . TYR A 1 118 ? -13.797 10.529 -25.386 1.00 83.25 118 TYR A N 1
ATOM 972 C CA . TYR A 1 118 ? -13.746 11.426 -24.233 1.00 83.25 118 TYR A CA 1
ATOM 973 C C . TYR A 1 118 ? -12.339 11.951 -23.960 1.00 83.25 118 TYR A C 1
ATOM 975 O O . TYR A 1 118 ? -11.398 11.194 -23.718 1.00 83.25 118 TYR A O 1
ATOM 983 N N . TYR A 1 119 ? -12.230 13.277 -23.922 1.00 82.00 119 TYR A N 1
ATOM 984 C CA . TYR A 1 119 ? -11.016 14.005 -23.576 1.00 82.00 119 TYR A CA 1
ATOM 985 C C . TYR A 1 119 ? -11.302 14.977 -22.431 1.00 82.00 119 TYR A C 1
ATOM 987 O O . TYR A 1 119 ? -12.373 15.582 -22.359 1.00 82.00 119 TYR A O 1
ATOM 995 N N . TRP A 1 120 ? -10.331 15.140 -21.538 1.00 75.88 120 TRP A N 1
ATOM 996 C CA . TRP A 1 120 ? -10.330 16.218 -20.554 1.00 75.88 120 TRP A CA 1
ATOM 997 C C . TRP A 1 120 ? -10.169 17.586 -21.248 1.00 75.88 120 TRP A C 1
ATOM 999 O O . TRP A 1 120 ? -9.683 17.641 -22.380 1.00 75.88 120 TRP A O 1
ATOM 1009 N N . PRO A 1 121 ? -10.505 18.714 -20.586 1.00 79.69 121 PRO A N 1
ATOM 1010 C CA . PRO A 1 121 ? -10.402 20.059 -21.175 1.00 79.69 121 PRO A CA 1
ATOM 1011 C C . PRO A 1 121 ? -9.011 20.445 -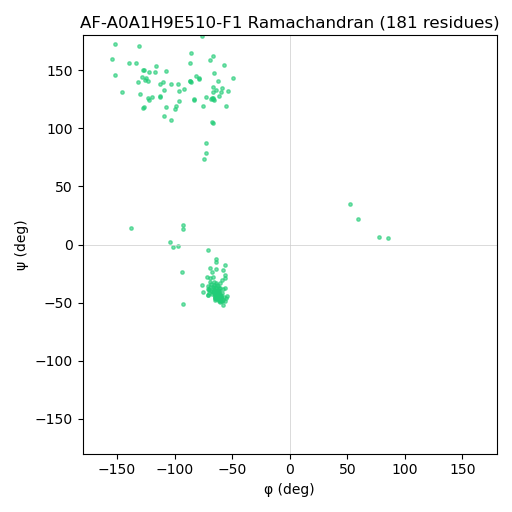21.710 1.00 79.69 121 PRO A C 1
ATOM 1013 O O . PRO A 1 121 ? -8.885 21.380 -22.493 1.00 79.69 121 PRO A O 1
ATOM 1016 N N . ASN A 1 122 ? -7.962 19.734 -21.298 1.00 78.25 122 ASN A N 1
ATOM 1017 C CA . ASN A 1 122 ? -6.585 19.879 -21.771 1.00 78.25 122 ASN A CA 1
ATOM 1018 C C . ASN A 1 122 ? -6.234 18.940 -22.947 1.00 78.25 122 ASN A C 1
ATOM 1020 O O . ASN A 1 122 ? -5.052 18.717 -23.203 1.00 78.25 122 ASN A O 1
ATOM 1024 N N . ASN A 1 123 ? -7.228 18.365 -23.635 1.00 73.12 123 ASN A N 1
ATOM 1025 C CA . ASN A 1 123 ? -7.057 17.358 -24.689 1.00 73.12 123 ASN A CA 1
ATOM 1026 C C . ASN A 1 123 ? -6.337 16.073 -24.239 1.00 73.12 123 ASN A C 1
ATOM 1028 O O . ASN A 1 123 ? -5.805 15.330 -25.065 1.00 73.12 123 ASN A O 1
ATOM 1032 N N . PHE A 1 124 ? -6.337 15.765 -22.940 1.00 77.44 124 PHE A N 1
ATOM 1033 C CA . PHE A 1 124 ? -5.811 14.492 -22.458 1.00 77.44 124 PHE A CA 1
ATOM 1034 C C . PHE A 1 124 ? -6.886 13.401 -22.587 1.00 77.44 124 PHE A C 1
ATOM 1036 O O . PHE A 1 124 ? -7.991 13.596 -22.073 1.00 77.44 124 PHE A O 1
ATOM 1043 N N . PRO A 1 125 ? -6.617 12.271 -23.266 1.00 79.94 125 PRO A N 1
ATOM 1044 C CA . PRO A 1 125 ? -7.618 11.228 -23.461 1.00 79.94 125 PRO A CA 1
ATOM 1045 C C . PRO A 1 125 ? -8.014 10.625 -22.108 1.00 79.94 125 PRO A C 1
ATOM 1047 O O . PRO A 1 125 ? -7.159 10.318 -21.274 1.00 79.94 125 PRO A O 1
ATOM 1050 N N . CYS A 1 126 ? -9.316 10.486 -21.870 1.00 81.69 126 CYS A N 1
ATOM 1051 C CA . CYS A 1 126 ? -9.832 9.930 -20.628 1.00 81.69 126 CYS A CA 1
ATOM 1052 C C . CYS A 1 126 ? -9.827 8.401 -20.701 1.00 81.69 126 CYS A C 1
ATOM 1054 O O . CYS A 1 126 ? -10.423 7.819 -21.608 1.00 81.69 126 CYS A O 1
ATOM 1056 N N . ALA A 1 127 ? -9.166 7.758 -19.740 1.00 85.19 127 ALA A N 1
ATOM 1057 C CA . ALA A 1 127 ? -9.175 6.311 -19.605 1.00 85.19 127 ALA A CA 1
ATOM 1058 C C . ALA A 1 127 ? -10.099 5.890 -18.459 1.00 85.19 127 ALA A C 1
ATOM 1060 O O . ALA A 1 127 ? -10.096 6.483 -17.376 1.00 85.19 127 ALA A O 1
ATOM 1061 N N . ARG A 1 128 ? -10.874 4.834 -18.684 1.00 87.31 128 ARG A N 1
ATOM 1062 C CA . ARG A 1 128 ? -11.709 4.184 -17.682 1.00 87.31 128 ARG A CA 1
ATOM 1063 C C . ARG A 1 128 ? -10.972 2.975 -17.124 1.00 87.31 128 ARG A C 1
ATOM 1065 O O . ARG A 1 128 ? -10.397 2.183 -17.864 1.00 87.31 128 ARG A O 1
ATOM 1072 N N . LYS A 1 129 ? -11.051 2.802 -15.805 1.00 89.75 129 LYS A N 1
ATOM 1073 C CA . LYS A 1 129 ? -10.561 1.594 -15.142 1.00 89.75 129 LYS A CA 1
ATOM 1074 C C . LYS A 1 129 ? -11.433 0.394 -15.521 1.00 89.75 129 LYS A C 1
ATOM 1076 O O . LYS A 1 129 ? -12.651 0.437 -15.329 1.00 89.75 129 LYS A O 1
ATOM 1081 N N . ILE A 1 130 ? -10.805 -0.653 -16.039 1.00 92.69 130 ILE A N 1
ATOM 1082 C CA . ILE A 1 130 ? -11.450 -1.888 -16.493 1.00 92.69 130 ILE A CA 1
ATOM 1083 C C . ILE A 1 130 ? -11.482 -2.917 -15.370 1.00 92.69 130 ILE A C 1
ATOM 1085 O O . ILE A 1 130 ? -12.545 -3.452 -15.055 1.00 92.69 130 ILE A O 1
ATOM 1089 N N . LYS A 1 131 ? -10.331 -3.171 -14.745 1.00 93.69 131 LYS A N 1
ATOM 1090 C CA . LYS A 1 131 ? -10.203 -4.117 -13.634 1.00 9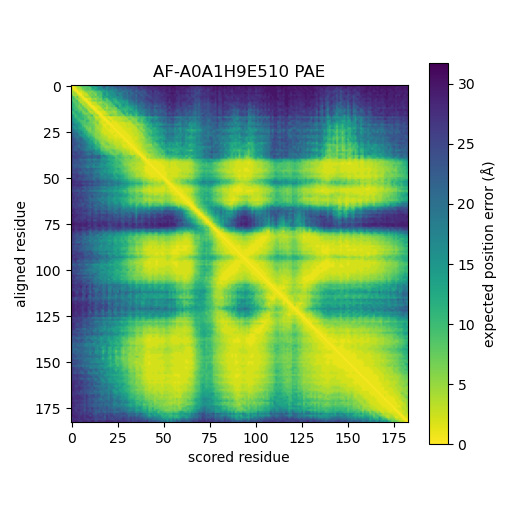3.69 131 LYS A CA 1
ATOM 1091 C C . LYS A 1 131 ? -9.024 -3.768 -12.736 1.00 93.69 131 LYS A C 1
ATOM 1093 O O . LYS A 1 131 ? -8.094 -3.094 -13.168 1.00 93.69 131 LYS A O 1
ATOM 1098 N N . ASP A 1 132 ? -9.087 -4.287 -11.516 1.00 92.88 132 ASP A N 1
ATOM 1099 C CA . ASP A 1 132 ? -7.957 -4.372 -10.600 1.00 92.88 132 ASP A CA 1
ATOM 1100 C C . ASP A 1 132 ? -7.608 -5.846 -10.417 1.00 92.88 132 ASP A C 1
ATOM 1102 O O . ASP A 1 132 ? -8.477 -6.650 -10.071 1.00 92.88 132 ASP A O 1
ATOM 1106 N N . ASP A 1 133 ? -6.346 -6.189 -10.641 1.00 95.62 133 ASP A N 1
ATOM 1107 C CA . ASP A 1 133 ? -5.769 -7.452 -10.202 1.00 95.62 133 ASP A CA 1
ATOM 1108 C C . ASP A 1 133 ? -4.988 -7.203 -8.911 1.00 95.62 133 ASP A C 1
ATOM 1110 O O . ASP A 1 133 ? -4.050 -6.401 -8.882 1.00 95.62 133 ASP A O 1
ATOM 1114 N N . VAL A 1 134 ? -5.432 -7.824 -7.821 1.00 95.12 134 VAL A N 1
ATOM 1115 C CA . VAL A 1 134 ? -4.892 -7.596 -6.479 1.00 95.12 134 VAL A CA 1
ATOM 1116 C C . VAL A 1 134 ? -4.120 -8.834 -6.063 1.00 95.12 134 VAL A C 1
ATOM 1118 O O . VAL A 1 134 ? -4.705 -9.884 -5.800 1.00 95.12 134 VAL A O 1
ATOM 1121 N N . GLU A 1 135 ? -2.801 -8.697 -5.977 1.00 94.94 135 GLU A N 1
ATOM 1122 C CA . GLU A 1 135 ? -1.929 -9.786 -5.555 1.00 94.94 135 GLU A CA 1
ATOM 1123 C C . GLU A 1 135 ? -2.115 -10.106 -4.065 1.00 94.94 135 GLU A C 1
ATOM 1125 O O . GLU A 1 135 ? -2.573 -9.280 -3.264 1.00 94.94 135 GLU A O 1
ATOM 1130 N N . ASN A 1 136 ? -1.724 -11.324 -3.682 1.00 95.44 136 ASN A N 1
ATOM 1131 C CA . ASN A 1 136 ? -1.771 -11.750 -2.290 1.00 95.44 136 ASN A CA 1
ATOM 1132 C C . ASN A 1 136 ? -0.922 -10.813 -1.414 1.00 95.44 136 ASN A C 1
ATOM 1134 O O . ASN A 1 136 ? 0.212 -10.490 -1.779 1.00 95.44 136 ASN A O 1
ATOM 1138 N N . PRO A 1 137 ? -1.447 -10.381 -0.256 1.00 95.81 137 PRO A N 1
ATOM 1139 C CA . PRO A 1 137 ? -0.712 -9.500 0.628 1.00 95.81 137 PRO A CA 1
ATOM 1140 C C . PRO A 1 137 ? 0.498 -10.229 1.209 1.00 95.81 137 PRO A C 1
ATOM 1142 O O . PRO A 1 137 ? 0.390 -11.360 1.685 1.00 95.81 137 PRO A O 1
ATOM 1145 N N . ILE A 1 138 ? 1.637 -9.548 1.218 1.00 95.25 138 ILE A N 1
ATOM 1146 C CA . ILE A 1 138 ? 2.864 -10.010 1.862 1.00 95.25 138 ILE A CA 1
ATOM 1147 C C . ILE A 1 138 ? 3.232 -9.060 2.997 1.00 95.25 138 ILE A C 1
ATOM 1149 O O . ILE A 1 138 ? 2.872 -7.880 2.951 1.00 95.25 138 ILE A O 1
ATOM 1153 N N . PRO A 1 139 ? 3.951 -9.525 4.022 1.00 95.00 139 PRO A N 1
ATOM 1154 C CA . PRO A 1 139 ? 4.456 -8.618 5.032 1.00 95.00 139 PRO A CA 1
ATOM 1155 C C . PRO A 1 139 ? 5.422 -7.597 4.434 1.00 95.00 139 PRO A C 1
ATOM 1157 O O . PRO A 1 139 ? 6.246 -7.929 3.582 1.00 95.00 139 PRO A O 1
ATOM 1160 N N . VAL A 1 140 ? 5.352 -6.347 4.898 1.00 93.31 140 VAL A N 1
ATOM 1161 C CA . VAL A 1 140 ? 6.211 -5.267 4.380 1.00 93.31 140 VAL A CA 1
ATOM 1162 C C . VAL A 1 140 ? 7.689 -5.620 4.552 1.00 93.31 140 VAL A C 1
ATOM 1164 O O . VAL A 1 140 ? 8.475 -5.384 3.637 1.00 93.31 140 VAL A O 1
ATOM 1167 N N . SER A 1 141 ? 8.065 -6.254 5.668 1.00 89.88 141 SER A N 1
ATOM 1168 C CA . SER A 1 141 ? 9.440 -6.709 5.932 1.00 89.88 141 SER A CA 1
ATOM 1169 C C . SER A 1 141 ? 10.003 -7.637 4.856 1.00 89.88 141 SER A C 1
ATOM 1171 O O . SER A 1 141 ? 11.213 -7.643 4.641 1.00 89.88 141 SER A O 1
ATOM 1173 N N . ASP A 1 142 ? 9.122 -8.380 4.187 1.00 90.56 142 ASP A N 1
ATOM 1174 C CA . ASP A 1 142 ? 9.463 -9.443 3.242 1.00 90.56 142 ASP A CA 1
ATOM 1175 C C . ASP A 1 142 ? 9.422 -8.926 1.790 1.00 90.56 142 ASP A C 1
ATOM 1177 O O . ASP A 1 142 ? 9.690 -9.664 0.844 1.00 90.56 142 ASP A O 1
ATOM 1181 N N . SER A 1 143 ? 9.076 -7.647 1.602 1.00 90.44 143 SER A N 1
ATOM 1182 C CA . SER A 1 143 ? 8.985 -6.996 0.296 1.00 90.44 143 SER A CA 1
ATOM 1183 C C . SER A 1 143 ? 10.331 -6.443 -0.192 1.00 90.44 143 SER A C 1
ATOM 1185 O O . SER A 1 143 ? 11.287 -6.272 0.570 1.00 90.44 143 SER A O 1
ATOM 1187 N N . ALA A 1 144 ? 10.402 -6.128 -1.490 1.00 88.50 144 ALA A N 1
ATOM 1188 C CA . ALA A 1 144 ? 11.575 -5.503 -2.097 1.00 88.50 144 ALA A CA 1
ATOM 1189 C C . ALA A 1 144 ? 11.940 -4.171 -1.413 1.00 88.50 144 ALA A C 1
ATOM 1191 O O . ALA A 1 144 ? 11.091 -3.478 -0.846 1.00 88.50 144 ALA A O 1
ATOM 1192 N N . ARG A 1 145 ? 13.217 -3.781 -1.484 1.00 85.31 145 ARG A N 1
ATOM 1193 C CA . ARG A 1 145 ? 13.750 -2.596 -0.791 1.00 85.31 145 ARG A CA 1
ATOM 1194 C C . ARG A 1 145 ? 12.967 -1.323 -1.111 1.00 85.31 145 ARG A C 1
ATOM 1196 O O . ARG A 1 145 ? 12.652 -0.568 -0.199 1.00 85.31 145 ARG A O 1
ATOM 1203 N N . GLU A 1 146 ? 12.631 -1.089 -2.369 1.00 86.38 146 GLU A N 1
ATOM 1204 C CA . GLU A 1 146 ? 11.920 0.105 -2.837 1.00 86.38 146 GLU A CA 1
ATOM 1205 C C . GLU A 1 146 ? 10.514 0.191 -2.231 1.00 86.38 146 GLU A C 1
ATOM 1207 O O . GLU A 1 146 ? 10.043 1.275 -1.888 1.00 86.38 146 GLU A O 1
ATOM 1212 N N . ILE A 1 147 ? 9.873 -0.964 -2.040 1.00 90.38 147 ILE A N 1
ATOM 1213 C CA . ILE A 1 147 ? 8.562 -1.081 -1.400 1.00 90.38 147 ILE A CA 1
ATOM 1214 C C . ILE A 1 147 ? 8.690 -0.798 0.100 1.00 90.38 147 ILE A C 1
ATOM 1216 O O . ILE A 1 147 ? 7.893 -0.031 0.639 1.00 90.38 147 ILE A O 1
ATOM 1220 N N . ARG A 1 148 ? 9.721 -1.341 0.763 1.00 90.12 148 ARG A N 1
ATOM 1221 C CA . ARG A 1 148 ? 10.019 -1.049 2.178 1.00 90.12 148 ARG A CA 1
ATOM 1222 C C . ARG A 1 148 ? 10.278 0.440 2.406 1.00 90.12 148 ARG A C 1
ATOM 1224 O O . ARG A 1 148 ? 9.695 1.016 3.319 1.00 90.12 148 ARG A O 1
ATOM 1231 N N . VAL A 1 149 ? 11.087 1.081 1.557 1.00 88.31 149 VAL A N 1
ATOM 1232 C CA . VAL A 1 149 ? 11.346 2.534 1.611 1.00 88.31 149 VAL A CA 1
ATOM 1233 C C . VAL A 1 149 ? 10.043 3.317 1.478 1.00 88.31 149 VAL A C 1
ATOM 1235 O O . VAL A 1 149 ? 9.743 4.151 2.326 1.00 88.31 149 VAL A O 1
ATOM 1238 N N . MET A 1 150 ? 9.247 3.021 0.449 1.00 91.25 150 MET A N 1
ATOM 1239 C CA . MET A 1 150 ? 7.956 3.672 0.228 1.00 91.25 150 MET A CA 1
ATOM 1240 C C . MET A 1 150 ? 7.014 3.477 1.422 1.00 91.25 150 MET A C 1
ATOM 1242 O O . MET A 1 150 ? 6.344 4.424 1.828 1.00 91.25 150 MET A O 1
ATOM 1246 N N . ALA A 1 151 ? 6.965 2.278 2.007 1.00 92.44 151 ALA A N 1
ATOM 1247 C CA . ALA A 1 151 ? 6.164 2.023 3.196 1.00 92.44 151 ALA A CA 1
ATOM 1248 C C . ALA A 1 151 ? 6.625 2.903 4.365 1.00 92.44 151 ALA A C 1
ATOM 1250 O O . ALA A 1 151 ? 5.788 3.580 4.952 1.00 92.44 151 ALA A O 1
ATOM 1251 N N . ILE A 1 152 ? 7.934 2.970 4.645 1.00 91.06 152 ILE A N 1
ATOM 1252 C CA . ILE A 1 152 ? 8.509 3.822 5.702 1.00 91.06 152 ILE A CA 1
ATOM 1253 C C . ILE A 1 152 ? 8.161 5.295 5.480 1.00 91.06 152 ILE A C 1
ATOM 1255 O O . ILE A 1 152 ? 7.688 5.951 6.406 1.00 91.06 152 ILE A O 1
ATOM 1259 N N . GLU A 1 153 ? 8.341 5.807 4.259 1.00 90.19 153 GLU A N 1
ATOM 1260 C CA . GLU A 1 153 ? 8.013 7.198 3.914 1.00 90.19 153 GLU A CA 1
ATOM 1261 C C . GLU A 1 153 ? 6.525 7.524 4.157 1.00 90.19 153 GLU A C 1
ATOM 1263 O O . GLU A 1 153 ? 6.195 8.659 4.494 1.00 90.19 153 GLU A O 1
ATOM 1268 N N . ASN A 1 154 ? 5.631 6.537 4.028 1.00 92.69 154 ASN A N 1
ATOM 1269 C CA . ASN A 1 154 ? 4.182 6.710 4.177 1.00 92.69 154 ASN A CA 1
ATOM 1270 C C . ASN A 1 154 ? 3.626 6.252 5.539 1.00 92.69 154 ASN A C 1
ATOM 1272 O O . ASN A 1 154 ? 2.432 6.427 5.791 1.00 92.69 154 ASN A O 1
ATOM 1276 N N . LEU A 1 155 ? 4.456 5.707 6.437 1.00 92.38 155 LEU A N 1
ATOM 1277 C CA . LEU A 1 155 ? 4.021 5.247 7.761 1.00 92.38 155 LEU A CA 1
ATOM 1278 C C . LEU A 1 155 ? 3.316 6.340 8.581 1.00 92.38 155 LEU A C 1
ATOM 1280 O O . LEU A 1 155 ? 2.253 6.040 9.121 1.00 92.38 155 LEU A O 1
ATOM 1284 N N . PRO A 1 156 ? 3.820 7.589 8.681 1.00 92.44 156 PRO A N 1
ATOM 1285 C CA . PRO A 1 156 ? 3.146 8.620 9.473 1.00 92.44 156 PRO A CA 1
ATOM 1286 C C . PRO A 1 156 ? 1.706 8.856 9.012 1.00 92.44 156 PRO A C 1
ATOM 1288 O O . PRO A 1 156 ? 0.776 8.850 9.813 1.00 92.44 156 PRO A O 1
ATOM 1291 N N . TRP A 1 157 ? 1.512 8.958 7.698 1.00 92.62 157 TRP A N 1
ATOM 1292 C CA . TRP A 1 157 ? 0.199 9.189 7.112 1.00 92.62 157 TRP A CA 1
ATOM 1293 C C . TRP A 1 157 ? -0.736 7.986 7.250 1.00 92.62 157 TRP A C 1
ATOM 1295 O O . TRP A 1 157 ? -1.925 8.147 7.528 1.00 92.62 157 TRP A O 1
ATOM 1305 N N . PHE A 1 158 ? -0.193 6.774 7.137 1.00 94.50 158 PHE A N 1
ATOM 1306 C CA . PHE A 1 158 ? -0.934 5.549 7.412 1.00 94.50 158 PHE A CA 1
ATOM 1307 C C . PHE A 1 158 ? -1.444 5.495 8.857 1.00 94.50 158 PHE A C 1
ATOM 1309 O O . PHE A 1 158 ? -2.616 5.191 9.090 1.00 94.50 158 PHE A O 1
ATOM 1316 N N . ILE A 1 159 ? -0.589 5.832 9.825 1.00 93.12 159 ILE A N 1
ATOM 1317 C CA . ILE A 1 159 ? -0.947 5.867 11.247 1.00 93.12 159 ILE A CA 1
ATOM 1318 C C . ILE A 1 159 ? -1.988 6.953 11.533 1.00 93.12 159 ILE A C 1
ATOM 1320 O O . ILE A 1 159 ? -2.958 6.688 12.246 1.00 93.12 159 ILE A O 1
ATOM 1324 N N . ASP A 1 160 ? -1.854 8.136 10.933 1.00 93.06 160 ASP A N 1
ATOM 1325 C CA . ASP A 1 160 ? -2.869 9.189 11.038 1.00 93.06 160 ASP A CA 1
ATOM 1326 C C . ASP A 1 160 ? -4.214 8.733 10.459 1.00 93.06 160 ASP A C 1
ATOM 1328 O O . ASP A 1 160 ? -5.267 8.969 11.052 1.00 93.06 160 ASP A O 1
ATOM 1332 N N . SER A 1 161 ? -4.188 8.002 9.343 1.00 92.38 161 SER A N 1
ATOM 1333 C CA . SER A 1 161 ? -5.387 7.436 8.730 1.00 92.38 161 SER A CA 1
ATOM 1334 C C . SER A 1 161 ? -6.080 6.416 9.644 1.00 92.38 161 SER A C 1
ATOM 1336 O O . SER A 1 161 ? -7.302 6.469 9.798 1.00 92.38 161 SER A O 1
ATOM 1338 N N . ILE A 1 162 ? -5.315 5.546 10.317 1.00 92.25 162 ILE A N 1
ATOM 1339 C CA . ILE A 1 162 ? -5.839 4.634 11.349 1.00 92.25 162 ILE A CA 1
ATOM 1340 C C . ILE A 1 162 ? -6.456 5.422 12.505 1.00 92.25 162 ILE A C 1
ATOM 1342 O O . ILE A 1 162 ? -7.558 5.102 12.954 1.00 92.25 162 ILE A O 1
ATOM 1346 N N . ARG A 1 163 ? -5.772 6.463 12.990 1.00 90.94 163 ARG A N 1
ATOM 1347 C CA . ARG A 1 163 ? -6.272 7.295 14.088 1.00 90.94 163 ARG A CA 1
ATOM 1348 C C . ARG A 1 163 ? -7.617 7.929 13.730 1.00 90.94 163 ARG A C 1
ATOM 1350 O O . ARG A 1 163 ? -8.555 7.815 14.517 1.00 90.94 163 ARG A O 1
ATOM 1357 N N . SER A 1 164 ? -7.732 8.537 12.549 1.00 90.88 164 SER A N 1
ATOM 1358 C CA . SER A 1 164 ? -8.997 9.108 12.070 1.00 90.88 164 SER A CA 1
ATOM 1359 C C . SER A 1 164 ? -10.086 8.047 11.919 1.00 90.88 164 SER A C 1
ATOM 1361 O O . SER A 1 164 ? -11.234 8.288 12.288 1.00 90.88 164 SER A O 1
ATOM 1363 N N . TYR A 1 165 ? -9.738 6.855 11.427 1.00 89.19 165 TYR A N 1
ATOM 1364 C CA . TYR A 1 165 ? -10.679 5.742 11.317 1.00 89.19 165 TYR A CA 1
ATOM 1365 C C . TYR A 1 165 ? -11.247 5.336 12.686 1.00 89.19 165 TYR A C 1
ATOM 1367 O O . TYR A 1 165 ? -12.466 5.228 12.840 1.00 89.19 165 TYR A O 1
ATOM 1375 N N . VAL A 1 166 ? -10.387 5.163 13.694 1.00 88.88 166 VAL A N 1
ATOM 1376 C CA . VAL A 1 166 ? -10.796 4.811 15.066 1.00 88.88 166 VAL A CA 1
ATOM 1377 C C . VAL A 1 166 ? -11.650 5.914 15.694 1.00 88.88 166 VAL A C 1
ATOM 1379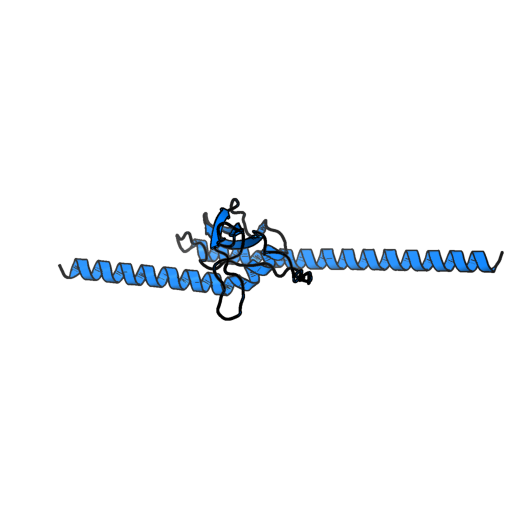 O O . VAL A 1 166 ? -12.660 5.620 16.339 1.00 88.88 166 VAL A O 1
ATOM 1382 N N . GLU A 1 167 ? -11.286 7.179 15.488 1.00 89.50 167 GLU A N 1
ATOM 1383 C CA . GLU A 1 167 ? -12.032 8.330 16.001 1.00 89.50 167 GLU A CA 1
ATOM 1384 C C . GLU A 1 167 ? -13.467 8.366 15.457 1.00 89.50 167 GLU A C 1
ATOM 1386 O O . GLU A 1 167 ? -14.417 8.433 16.240 1.00 89.50 167 GLU A O 1
ATOM 1391 N N . VAL A 1 168 ? -13.641 8.225 14.139 1.00 88.75 168 VAL A N 1
ATOM 1392 C CA . VAL A 1 168 ? -14.964 8.214 13.489 1.00 88.75 168 VAL A CA 1
ATOM 1393 C C . VAL A 1 168 ? -15.833 7.065 14.005 1.00 88.75 168 VAL A C 1
ATOM 1395 O O . VAL A 1 168 ? -17.012 7.265 14.313 1.00 88.75 168 VAL A O 1
ATOM 1398 N N . HIS A 1 169 ? -15.266 5.865 14.155 1.00 86.38 169 HIS A N 1
ATOM 1399 C CA . HIS A 1 169 ? -16.011 4.715 14.679 1.00 86.38 169 HIS A CA 1
ATOM 1400 C C . HIS A 1 169 ? -16.412 4.913 16.143 1.00 86.38 169 HIS A C 1
ATOM 1402 O O . HIS A 1 169 ? -17.535 4.585 16.525 1.00 86.38 169 HIS A O 1
ATOM 1408 N N . THR A 1 170 ? -15.535 5.514 16.948 1.00 87.88 170 THR A N 1
ATOM 1409 C CA . THR A 1 170 ? -15.825 5.826 18.354 1.00 87.88 170 THR A CA 1
ATOM 1410 C C . THR A 1 170 ? -16.949 6.856 18.474 1.00 87.88 170 THR A C 1
ATOM 1412 O O . THR A 1 170 ? -17.887 6.662 19.246 1.00 87.88 170 THR A O 1
ATOM 1415 N N . GLN A 1 171 ? -16.904 7.930 17.680 1.00 89.62 171 GLN A N 1
ATOM 1416 C CA . GLN A 1 171 ? -17.961 8.947 17.644 1.00 89.62 171 GLN A CA 1
ATOM 1417 C C . GLN A 1 171 ? -19.305 8.352 17.207 1.00 89.62 171 GLN A C 1
ATOM 1419 O O . GLN A 1 171 ? -20.330 8.611 17.838 1.00 89.62 171 GLN A O 1
ATOM 1424 N N . THR A 1 172 ? -19.291 7.507 16.173 1.00 88.75 172 THR A N 1
ATOM 1425 C CA . THR A 1 172 ? -20.491 6.821 15.670 1.00 88.75 172 THR A CA 1
ATOM 1426 C C . THR A 1 172 ? -21.105 5.917 16.740 1.00 88.75 172 THR A C 1
ATOM 1428 O O . THR A 1 172 ? -22.322 5.924 16.933 1.00 88.75 172 THR A O 1
ATOM 1431 N N . LEU A 1 173 ? -20.275 5.174 17.481 1.00 88.56 173 LEU A N 1
ATOM 1432 C CA . LEU A 1 173 ? -20.735 4.320 18.575 1.00 88.56 173 LEU A CA 1
ATOM 1433 C C . LEU A 1 173 ? -21.348 5.137 19.718 1.00 88.56 173 LEU A C 1
ATOM 1435 O O . LEU A 1 173 ? -22.427 4.791 20.195 1.00 88.56 173 LEU A O 1
ATOM 1439 N N . ASN A 1 174 ? -20.699 6.226 20.133 1.00 89.69 174 ASN A N 1
ATOM 1440 C CA . ASN A 1 174 ? -21.227 7.106 21.178 1.00 89.69 174 ASN A CA 1
ATOM 1441 C C . ASN A 1 174 ? -22.588 7.688 20.780 1.00 89.69 174 ASN A C 1
ATOM 1443 O O . ASN A 1 174 ? -23.533 7.620 21.561 1.00 89.69 174 ASN A O 1
ATOM 1447 N N . PHE A 1 175 ? -22.721 8.155 19.536 1.00 90.00 175 PHE A N 1
ATOM 1448 C CA . PHE A 1 175 ? -23.994 8.649 19.014 1.00 90.00 175 PHE A CA 1
ATOM 1449 C C . PHE A 1 175 ? -25.090 7.571 19.032 1.00 90.00 175 PHE A C 1
ATOM 1451 O O . PHE A 1 175 ? -26.224 7.832 19.438 1.00 90.00 175 PHE A O 1
ATOM 1458 N N . ALA A 1 176 ? -24.758 6.339 18.634 1.00 86.62 176 ALA A N 1
ATOM 1459 C CA . ALA A 1 176 ? -25.700 5.224 18.674 1.00 86.62 176 ALA A CA 1
ATOM 1460 C C . ALA A 1 176 ? -26.141 4.891 20.112 1.00 86.62 176 ALA A C 1
ATOM 1462 O O . ALA A 1 176 ? -27.328 4.667 20.356 1.00 86.62 176 ALA A O 1
ATOM 1463 N N . LEU A 1 177 ? -25.213 4.900 21.073 1.00 90.19 177 LEU A N 1
ATOM 1464 C CA . LEU A 1 177 ? -25.504 4.655 22.489 1.00 90.19 177 LEU A CA 1
ATOM 1465 C C . LEU A 1 177 ? -26.388 5.749 23.097 1.00 90.19 177 LEU A C 1
ATOM 1467 O O . LEU A 1 177 ? -27.345 5.434 23.810 1.00 90.19 177 LEU A O 1
ATOM 1471 N N . ASP A 1 178 ? -26.118 7.014 22.783 1.00 86.44 178 ASP A N 1
ATOM 1472 C CA . ASP A 1 178 ? -26.941 8.142 23.227 1.00 86.44 178 ASP A CA 1
ATOM 1473 C C . ASP A 1 178 ? -28.354 8.067 22.637 1.00 86.44 178 ASP A C 1
ATOM 1475 O O . ASP A 1 178 ? -29.338 8.332 23.331 1.00 86.44 178 ASP A O 1
ATOM 1479 N N . SER A 1 179 ? -28.491 7.630 21.382 1.00 83.56 179 SER A N 1
ATOM 1480 C CA . SER A 1 179 ? -29.806 7.424 20.769 1.00 83.56 179 SER A CA 1
ATOM 1481 C C . SER A 1 179 ? -30.609 6.302 21.434 1.00 83.56 179 SER A C 1
ATOM 1483 O O . SER A 1 179 ? -31.836 6.385 21.438 1.00 83.56 179 SER A O 1
ATOM 1485 N N . ILE A 1 180 ? -29.957 5.260 21.954 1.00 84.12 180 ILE A N 1
ATOM 1486 C CA . ILE A 1 180 ? -30.623 4.160 22.670 1.00 84.12 180 ILE A CA 1
ATOM 1487 C C . ILE A 1 180 ? -31.047 4.607 24.071 1.00 84.12 180 ILE A C 1
ATOM 1489 O O . ILE A 1 180 ? -32.145 4.275 24.499 1.00 84.12 180 ILE A O 1
ATOM 1493 N N . ARG A 1 181 ? -30.204 5.369 24.779 1.00 72.88 181 ARG A N 1
ATOM 1494 C CA . ARG A 1 181 ? -30.497 5.866 26.137 1.00 72.88 181 ARG A CA 1
ATOM 1495 C C . ARG A 1 181 ? -31.639 6.878 26.193 1.00 72.88 181 ARG A C 1
ATOM 1497 O O . ARG A 1 181 ? -32.284 6.993 27.227 1.00 72.88 181 ARG A O 1
ATOM 1504 N N . ASN A 1 182 ? -31.855 7.616 25.107 1.00 68.44 182 ASN A N 1
ATOM 1505 C CA . ASN A 1 182 ? -32.903 8.630 24.998 1.00 68.44 182 ASN A CA 1
ATOM 1506 C C . ASN A 1 182 ? -34.222 8.087 24.400 1.00 68.44 182 ASN A C 1
ATOM 1508 O O . ASN A 1 182 ? -35.075 8.881 24.002 1.00 68.44 182 ASN A O 1
ATOM 1512 N N . ARG A 1 183 ? -34.382 6.759 24.305 1.00 55.81 183 ARG A N 1
ATOM 1513 C CA . ARG A 1 183 ? -35.641 6.068 23.978 1.00 55.81 183 ARG A CA 1
ATOM 1514 C C . ARG A 1 183 ? -36.210 5.403 25.222 1.00 55.81 183 ARG A C 1
ATOM 1516 O O . ARG A 1 183 ? -37.453 5.398 25.331 1.00 55.81 183 ARG A O 1
#

Solvent-accessible surface area (backbone atoms only — not comparable to full-atom values): 10650 Å² total; per-residue (Å²): 114,73,70,59,55,54,50,50,54,52,54,50,52,53,50,52,53,50,54,51,52,49,53,52,50,52,52,50,49,51,53,50,50,53,56,50,55,61,54,50,53,56,56,56,54,48,24,63,59,48,59,77,47,99,67,73,48,68,50,91,63,74,43,67,60,90,64,84,79,78,84,74,81,79,73,93,83,61,81,85,71,68,47,72,46,77,34,30,34,50,30,36,48,97,69,36,49,28,33,26,49,32,42,36,33,30,36,60,53,57,49,100,86,68,47,74,73,47,59,45,100,83,72,45,75,46,64,43,79,74,49,74,48,72,50,80,70,40,48,39,89,80,46,58,68,60,54,38,52,46,48,60,78,42,42,68,61,50,52,51,50,50,51,53,52,54,50,53,54,51,52,53,49,52,54,52,53,54,59,58,74,76,107

Mean predicted aligned error: 11.79 Å